Protein AF-F8AGI4-F1 (afdb_monomer_lite)

pLDDT: mean 94.16, std 6.9, range [46.19, 98.69]

Structure (mmCIF, N/CA/C/O backbone):
data_AF-F8AGI4-F1
#
_entry.id   AF-F8AGI4-F1
#
loop_
_atom_site.group_PDB
_atom_site.id
_atom_site.type_symbol
_atom_site.label_atom_id
_atom_site.label_alt_id
_atom_site.label_comp_id
_atom_site.label_asym_id
_atom_site.label_entity_id
_atom_site.label_seq_id
_atom_site.pdbx_PDB_ins_code
_atom_site.Cartn_x
_atom_site.Cartn_y
_atom_site.Cartn_z
_atom_site.occupancy
_atom_site.B_iso_or_equiv
_atom_site.auth_seq_id
_atom_site.auth_comp_id
_atom_site.auth_asym_id
_atom_site.auth_atom_id
_atom_site.pdbx_PDB_model_num
ATOM 1 N N . MET A 1 1 ? -10.254 -16.509 5.256 1.00 69.88 1 MET A N 1
ATOM 2 C CA . MET A 1 1 ? -9.489 -16.576 6.527 1.00 69.88 1 MET A CA 1
ATOM 3 C C . MET A 1 1 ? -10.445 -16.613 7.728 1.00 69.88 1 MET A C 1
ATOM 5 O O . MET A 1 1 ? -10.601 -15.596 8.398 1.00 69.88 1 MET A O 1
ATOM 9 N N . PRO A 1 2 ? -11.099 -17.751 8.018 1.00 89.12 2 PRO A N 1
ATOM 10 C CA . PRO A 1 2 ? -12.146 -17.810 9.047 1.00 89.12 2 PRO A CA 1
ATOM 11 C C . PRO A 1 2 ? -11.652 -17.471 10.465 1.00 89.12 2 PRO A C 1
ATOM 13 O O . PRO A 1 2 ? -12.298 -16.705 11.170 1.00 89.12 2 PRO A O 1
ATOM 16 N N . THR A 1 3 ? -10.469 -17.955 10.863 1.00 93.19 3 THR A N 1
ATOM 17 C CA . THR A 1 3 ? -9.918 -17.739 12.217 1.00 93.19 3 THR A CA 1
ATOM 18 C C . THR A 1 3 ? -9.599 -16.275 12.513 1.00 93.19 3 THR A C 1
ATOM 20 O O . THR A 1 3 ? -9.855 -15.798 13.614 1.00 93.19 3 THR A O 1
ATOM 23 N N . ILE A 1 4 ? -9.070 -15.535 11.533 1.00 93.25 4 ILE A N 1
ATOM 24 C CA . ILE A 1 4 ? -8.793 -14.104 11.714 1.00 93.25 4 ILE A CA 1
ATOM 25 C C . ILE A 1 4 ? -10.096 -13.345 11.913 1.00 93.25 4 ILE A C 1
ATOM 27 O O . ILE A 1 4 ? -10.171 -12.540 12.827 1.00 93.25 4 ILE A O 1
ATOM 31 N N . LEU A 1 5 ? -11.124 -13.619 11.109 1.00 93.94 5 LEU A N 1
ATOM 32 C CA . LEU A 1 5 ? -12.419 -12.952 11.250 1.00 93.94 5 LEU A CA 1
ATOM 33 C C . LEU A 1 5 ? -13.109 -13.317 12.569 1.00 93.94 5 LEU A C 1
ATOM 35 O O . LEU A 1 5 ? -13.685 -12.444 13.207 1.00 93.94 5 LEU A O 1
ATOM 39 N N . LYS A 1 6 ? -12.972 -14.567 13.028 1.00 95.00 6 LYS A N 1
ATOM 40 C CA . LYS A 1 6 ? -13.469 -15.010 14.338 1.00 95.00 6 LYS A CA 1
ATOM 41 C C . LYS A 1 6 ? -12.948 -14.134 15.482 1.00 95.00 6 LYS A C 1
ATOM 43 O O . LYS A 1 6 ? -13.725 -13.778 16.358 1.00 95.00 6 LYS A O 1
ATOM 48 N N . TYR A 1 7 ? -11.651 -13.818 15.507 1.00 95.62 7 TYR A N 1
ATOM 49 C CA . TYR A 1 7 ? -11.075 -13.018 16.596 1.00 95.62 7 TYR A CA 1
ATOM 50 C C . TYR A 1 7 ? -11.062 -11.517 16.306 1.00 95.62 7 TYR A C 1
ATOM 52 O O . TYR A 1 7 ? -11.270 -10.727 17.216 1.00 95.62 7 TYR A O 1
ATOM 60 N N . LEU A 1 8 ? -10.779 -11.113 15.072 1.00 95.81 8 LEU A N 1
ATOM 61 C CA . LEU A 1 8 ? -10.455 -9.736 14.694 1.00 95.81 8 LEU A CA 1
ATOM 62 C C . LEU A 1 8 ? -11.488 -9.095 13.749 1.00 95.81 8 LEU A C 1
ATOM 64 O O . LEU A 1 8 ? -11.215 -8.037 13.190 1.00 95.81 8 LEU A O 1
ATOM 68 N N . GLY A 1 9 ? -12.644 -9.730 13.535 1.00 94.62 9 GLY A N 1
ATOM 69 C CA . GLY A 1 9 ? -13.651 -9.287 12.563 1.00 94.62 9 GLY A CA 1
ATOM 70 C C . GLY A 1 9 ? -14.504 -8.091 12.995 1.00 94.62 9 GLY A C 1
ATOM 71 O O . GLY A 1 9 ? -15.047 -7.410 12.132 1.00 94.62 9 GLY A O 1
ATOM 72 N N . ASP A 1 10 ? -14.599 -7.803 14.296 1.00 96.56 10 ASP A N 1
ATOM 73 C CA . ASP A 1 10 ? -15.309 -6.631 14.821 1.00 96.56 10 ASP A CA 1
ATOM 74 C C . ASP A 1 10 ? -14.371 -5.762 15.660 1.00 96.56 10 ASP A C 1
ATOM 76 O O . ASP A 1 10 ? -13.928 -6.154 16.742 1.00 96.56 10 ASP A O 1
ATOM 80 N N . PHE A 1 11 ? -14.095 -4.549 15.183 1.00 96.81 11 PHE A N 1
ATOM 81 C CA . PHE A 1 11 ? -13.186 -3.638 15.871 1.00 96.81 11 PHE A CA 1
ATOM 82 C C . PHE A 1 11 ? -13.699 -3.230 17.263 1.00 96.81 11 PHE A C 1
ATOM 84 O O . PHE A 1 11 ? -12.880 -2.981 18.143 1.00 96.81 11 PHE A O 1
ATOM 91 N N . ARG A 1 12 ? -15.019 -3.195 17.511 1.00 97.19 12 ARG A N 1
ATOM 92 C CA . ARG A 1 12 ? -15.562 -2.827 18.833 1.00 97.19 12 ARG A CA 1
ATOM 93 C C . ARG A 1 12 ? -15.239 -3.888 19.876 1.00 97.19 12 ARG A C 1
ATOM 95 O O . ARG A 1 12 ? -14.812 -3.564 20.982 1.00 97.19 12 ARG A O 1
ATOM 102 N N . THR A 1 13 ? -15.387 -5.156 19.504 1.00 97.94 13 THR A N 1
ATOM 103 C CA . THR A 1 13 ? -14.962 -6.290 20.329 1.00 97.94 13 THR A CA 1
ATOM 104 C C . THR A 1 13 ? -13.447 -6.274 20.529 1.00 97.94 13 THR A C 1
ATOM 106 O O . THR A 1 13 ? -12.963 -6.330 21.658 1.00 97.94 13 THR A O 1
ATOM 109 N N . VAL A 1 14 ? -12.685 -6.101 19.445 1.00 98.19 14 VAL A N 1
ATOM 110 C CA . VAL A 1 14 ? -11.214 -6.116 19.472 1.00 98.19 14 VAL A CA 1
ATOM 111 C C . VAL A 1 14 ? -10.629 -4.982 20.315 1.00 98.19 14 VAL A C 1
ATOM 113 O O . VAL A 1 14 ? -9.613 -5.179 20.979 1.00 98.19 14 VAL A O 1
ATOM 116 N N . ALA A 1 15 ? -11.262 -3.806 20.342 1.00 98.25 15 ALA A N 1
ATOM 117 C CA . ALA A 1 15 ? -10.810 -2.670 21.145 1.00 98.25 15 ALA A CA 1
ATOM 118 C C . ALA A 1 15 ? -10.776 -2.988 22.653 1.00 98.25 15 ALA A C 1
ATOM 120 O O . ALA A 1 15 ? -9.947 -2.437 23.386 1.00 98.25 15 ALA A O 1
ATOM 121 N N . ARG A 1 16 ? -11.628 -3.921 23.098 1.00 98.31 16 ARG A N 1
ATOM 122 C CA . ARG A 1 16 ? -11.753 -4.358 24.495 1.00 98.31 16 ARG A CA 1
ATOM 123 C C . ARG A 1 16 ? -10.795 -5.483 24.878 1.00 98.31 16 ARG A C 1
ATOM 125 O O . ARG A 1 16 ? -10.688 -5.784 26.061 1.00 98.31 16 ARG A O 1
ATOM 132 N N . TYR A 1 17 ? -10.090 -6.083 23.918 1.00 98.38 17 TYR A N 1
ATOM 133 C CA . TYR A 1 17 ? -9.192 -7.199 24.202 1.00 98.38 17 TYR A CA 1
ATOM 134 C C . TYR A 1 17 ? -8.047 -6.821 25.139 1.00 98.38 17 TYR A C 1
ATOM 136 O O . TYR A 1 17 ? -7.447 -5.745 25.028 1.00 98.38 17 TYR A O 1
ATOM 144 N N . GLY A 1 18 ? -7.740 -7.750 26.041 1.00 97.56 18 GLY A N 1
ATOM 145 C CA . GLY A 1 18 ? -6.636 -7.691 26.989 1.00 97.56 18 GLY A CA 1
ATOM 146 C C . GLY A 1 18 ? -5.597 -8.789 26.754 1.00 97.56 18 GLY A C 1
ATOM 147 O O . GLY A 1 18 ? -5.581 -9.465 25.725 1.00 97.56 18 GLY A O 1
ATOM 148 N N . GLU A 1 19 ? -4.712 -8.972 27.734 1.00 98.00 19 GLU A N 1
ATOM 149 C CA . GLU A 1 19 ? -3.617 -9.947 27.659 1.00 98.00 19 GLU A CA 1
ATOM 150 C C . GLU A 1 19 ? -4.116 -11.393 27.511 1.00 98.00 19 GLU A C 1
ATOM 152 O O . GLU A 1 19 ? -3.532 -12.180 26.765 1.00 98.00 19 GLU A O 1
ATOM 157 N N . ASP A 1 20 ? -5.222 -11.742 28.170 1.00 97.94 20 ASP A N 1
ATOM 158 C CA . ASP A 1 20 ? -5.824 -13.073 28.065 1.00 97.94 20 ASP A CA 1
ATOM 159 C C . ASP A 1 20 ? -6.308 -13.390 26.650 1.00 97.94 20 ASP A C 1
ATOM 161 O O . ASP A 1 20 ? -6.102 -14.501 26.158 1.00 97.94 20 ASP A O 1
ATOM 165 N N . ASP A 1 21 ? -6.883 -12.411 25.950 1.00 97.81 21 ASP A N 1
ATOM 166 C CA . ASP A 1 21 ? -7.307 -12.580 24.562 1.00 97.81 21 ASP A CA 1
ATOM 167 C C . ASP A 1 21 ? -6.101 -12.758 23.633 1.00 97.81 21 ASP A C 1
ATOM 169 O O . ASP A 1 21 ? -6.139 -13.590 22.722 1.00 97.81 21 ASP A O 1
ATOM 173 N N . VAL A 1 22 ? -5.004 -12.030 23.884 1.00 97.62 22 VAL A N 1
ATOM 174 C CA . VAL A 1 22 ? -3.735 -12.204 23.159 1.00 97.62 22 VAL A CA 1
ATOM 175 C C . VAL A 1 22 ? -3.189 -13.614 23.367 1.00 97.62 22 VAL A C 1
ATOM 177 O O . VAL A 1 22 ? -2.870 -14.285 22.383 1.00 97.62 22 VAL A O 1
ATOM 180 N N . ARG A 1 23 ? -3.126 -14.099 24.614 1.00 96.94 23 ARG A N 1
ATOM 181 C CA . ARG A 1 23 ? -2.701 -15.474 24.922 1.00 96.94 23 ARG A CA 1
ATOM 182 C C . ARG A 1 23 ? -3.588 -16.503 24.229 1.00 96.94 23 ARG A C 1
ATOM 184 O O . ARG A 1 23 ? -3.066 -17.377 23.541 1.00 96.94 23 ARG A O 1
ATOM 191 N N . ARG A 1 24 ? -4.914 -16.350 24.317 1.00 95.94 24 ARG A N 1
ATOM 192 C CA . ARG A 1 24 ? -5.891 -17.230 23.657 1.00 95.94 24 ARG A CA 1
ATOM 193 C C . ARG A 1 24 ? -5.678 -17.289 22.143 1.00 95.94 24 ARG A C 1
ATOM 195 O O . ARG A 1 24 ? -5.661 -18.378 21.576 1.00 95.94 24 ARG A O 1
ATOM 202 N N . MET A 1 25 ? -5.473 -16.143 21.491 1.00 96.38 25 MET A N 1
ATOM 203 C CA . MET A 1 25 ? -5.187 -16.078 20.053 1.00 96.38 25 MET A CA 1
ATOM 204 C C . MET A 1 25 ? -3.848 -16.728 19.691 1.00 96.38 25 MET A C 1
ATOM 206 O O . MET A 1 25 ? -3.764 -17.403 18.670 1.00 96.38 25 MET A O 1
ATOM 210 N N . LEU A 1 26 ? -2.804 -16.552 20.506 1.00 95.81 26 LEU A N 1
ATOM 211 C CA . LEU A 1 26 ? -1.490 -17.162 20.265 1.00 95.81 26 LEU A CA 1
ATOM 212 C C . LEU A 1 26 ? -1.501 -18.691 20.423 1.00 95.81 26 LEU A C 1
ATOM 214 O O . LEU A 1 26 ? -0.709 -19.368 19.766 1.00 95.81 26 LEU A O 1
ATOM 218 N N . SER A 1 27 ? -2.393 -19.230 21.256 1.00 95.25 27 SER A N 1
ATOM 219 C CA . SER A 1 27 ? -2.588 -20.675 21.429 1.00 95.25 27 SER A CA 1
ATOM 220 C C . SER A 1 27 ? -3.391 -21.328 20.296 1.00 95.25 27 SER A C 1
ATOM 222 O O . SER A 1 27 ? -3.308 -22.544 20.113 1.00 95.25 27 SER A O 1
ATOM 224 N N . ASP A 1 28 ? -4.151 -20.557 19.515 1.00 95.75 28 ASP A N 1
ATOM 225 C CA . ASP A 1 28 ? -4.920 -21.083 18.388 1.00 95.75 28 ASP A CA 1
ATOM 226 C C . ASP A 1 28 ? -3.988 -21.430 17.215 1.00 95.75 28 ASP A C 1
ATOM 228 O O . ASP A 1 28 ? -3.310 -20.577 16.633 1.00 95.75 28 ASP A O 1
ATOM 232 N N . ARG A 1 29 ? -3.949 -22.715 16.841 1.00 93.88 29 ARG A N 1
ATOM 233 C CA . ARG A 1 29 ? -3.009 -23.218 15.830 1.00 93.88 29 ARG A CA 1
ATOM 234 C C . ARG A 1 29 ? -3.225 -22.613 14.447 1.00 93.88 29 ARG A C 1
ATOM 236 O O . ARG A 1 29 ? -2.252 -22.557 13.696 1.00 93.88 29 ARG A O 1
ATOM 243 N N . ASN A 1 30 ? -4.449 -22.176 14.151 1.00 93.50 30 ASN A N 1
ATOM 244 C CA . ASN A 1 30 ? -4.855 -21.599 12.871 1.00 93.50 30 ASN A CA 1
ATOM 245 C C . ASN A 1 30 ? -4.723 -20.069 12.847 1.00 93.50 30 ASN A C 1
ATOM 247 O O . ASN A 1 30 ? -5.003 -19.440 11.825 1.00 93.50 30 ASN A O 1
ATOM 251 N N . MET A 1 31 ? -4.346 -19.454 13.971 1.00 93.38 31 MET A N 1
ATOM 252 C CA . MET A 1 31 ? -4.180 -18.013 14.086 1.00 93.38 31 MET A CA 1
ATOM 253 C C . MET A 1 31 ? -2.766 -17.578 13.692 1.00 93.38 31 MET A C 1
ATOM 255 O O . MET A 1 31 ? -1.796 -18.335 13.769 1.00 93.38 31 MET A O 1
ATOM 259 N N . ILE A 1 32 ? -2.635 -16.315 13.282 1.00 86.12 32 ILE A N 1
ATOM 260 C CA . ILE A 1 32 ? -1.332 -15.701 13.024 1.00 86.12 32 ILE A CA 1
ATOM 261 C C . ILE A 1 32 ? -0.535 -15.672 14.335 1.00 86.12 32 ILE A C 1
ATOM 263 O O . ILE A 1 32 ? -0.821 -14.877 15.229 1.00 86.12 32 ILE A O 1
ATOM 267 N N . ARG A 1 33 ? 0.529 -16.477 14.420 1.00 88.19 33 ARG A N 1
ATOM 268 C CA . ARG A 1 33 ? 1.422 -16.562 15.592 1.00 88.19 33 ARG A CA 1
ATOM 269 C C . ARG A 1 33 ? 2.449 -15.434 15.627 1.00 88.19 33 ARG A C 1
ATOM 271 O O . ARG A 1 33 ? 3.652 -15.655 15.707 1.00 88.19 33 ARG A O 1
ATOM 278 N N . HIS A 1 34 ? 1.971 -14.200 15.520 1.00 93.94 34 HIS A N 1
ATOM 279 C CA . HIS A 1 34 ? 2.815 -13.015 15.554 1.00 93.94 34 HIS A CA 1
ATOM 280 C C . HIS A 1 34 ? 2.237 -11.997 16.527 1.00 93.94 34 HIS A C 1
ATOM 282 O O . HIS A 1 34 ? 1.476 -11.109 16.141 1.00 93.94 34 HIS A O 1
ATOM 288 N N . ARG A 1 35 ? 2.656 -12.093 17.790 1.00 96.12 35 ARG A N 1
ATOM 289 C CA . ARG A 1 35 ? 2.153 -11.281 18.904 1.00 96.12 35 ARG A CA 1
ATOM 290 C C . ARG A 1 35 ? 2.051 -9.786 18.584 1.00 96.12 35 ARG A C 1
ATOM 292 O O . ARG A 1 35 ? 0.967 -9.224 18.676 1.00 96.12 35 ARG A O 1
ATOM 299 N N . ARG A 1 36 ? 3.122 -9.183 18.049 1.00 95.88 36 ARG A N 1
ATOM 300 C CA . ARG A 1 36 ? 3.122 -7.752 17.677 1.00 95.88 36 ARG A CA 1
ATOM 301 C C . ARG A 1 36 ? 2.035 -7.370 16.659 1.00 95.88 36 ARG A C 1
ATOM 303 O O . ARG A 1 36 ? 1.601 -6.227 16.649 1.00 95.88 36 ARG A O 1
ATOM 310 N N . LYS A 1 37 ? 1.607 -8.290 15.778 1.00 94.88 37 LYS A N 1
ATOM 311 C CA . LYS A 1 37 ? 0.527 -8.026 14.809 1.00 94.88 37 LYS A CA 1
ATOM 312 C C . LYS A 1 37 ? -0.834 -8.042 15.496 1.00 94.88 37 LYS A C 1
ATOM 314 O O . LYS A 1 37 ? -1.646 -7.173 15.217 1.00 94.88 37 LYS A O 1
ATOM 319 N N . ILE A 1 38 ? -1.050 -8.987 16.412 1.00 96.44 38 ILE A N 1
ATOM 320 C CA . ILE A 1 38 ? -2.270 -9.054 17.225 1.00 96.44 38 ILE A CA 1
ATOM 321 C C . ILE A 1 38 ? -2.396 -7.783 18.073 1.00 96.44 38 ILE A C 1
ATOM 323 O O . ILE A 1 38 ? -3.415 -7.102 18.018 1.00 96.44 38 ILE A O 1
ATOM 327 N N . GLU A 1 39 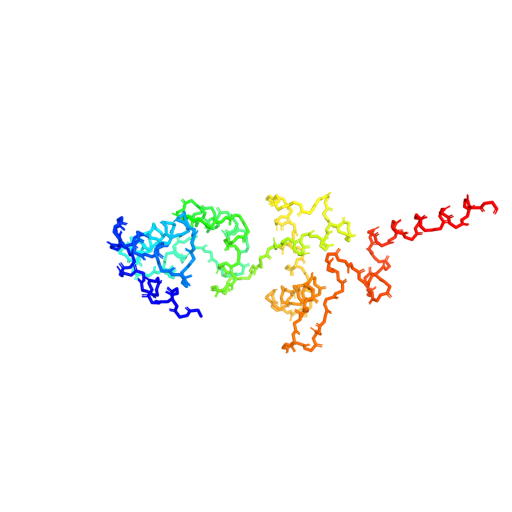? -1.333 -7.411 18.787 1.00 97.50 39 GLU A N 1
ATOM 328 C CA . GLU A 1 39 ? -1.299 -6.193 19.604 1.00 97.50 39 GLU A CA 1
ATOM 329 C C . GLU A 1 39 ? -1.513 -4.929 18.757 1.00 97.50 39 GLU A C 1
ATOM 331 O O . GLU A 1 39 ? -2.245 -4.029 19.168 1.00 97.50 39 GLU A O 1
ATOM 336 N N . ALA A 1 40 ? -0.942 -4.869 17.547 1.00 97.38 40 ALA A N 1
ATOM 337 C CA . ALA A 1 40 ? -1.198 -3.776 16.613 1.00 97.38 40 ALA A CA 1
ATOM 338 C C . ALA A 1 40 ? -2.675 -3.702 16.194 1.00 97.38 40 ALA A C 1
ATOM 340 O O . ALA A 1 40 ? -3.226 -2.606 16.159 1.00 97.38 40 ALA A O 1
ATOM 341 N N . CYS A 1 41 ? -3.336 -4.833 15.924 1.00 97.19 41 CYS A N 1
ATOM 342 C CA . CYS A 1 41 ? -4.771 -4.862 15.629 1.00 97.19 41 CYS A CA 1
ATOM 343 C C . CYS A 1 41 ? -5.609 -4.340 16.806 1.00 97.19 41 CYS A C 1
ATOM 345 O O . CYS A 1 41 ? -6.508 -3.533 16.585 1.00 97.19 41 CYS A O 1
ATOM 347 N N . ILE A 1 42 ? -5.280 -4.728 18.043 1.00 98.31 42 ILE A N 1
ATOM 348 C CA . ILE A 1 42 ? -5.958 -4.242 19.259 1.00 98.31 42 ILE A CA 1
ATOM 349 C C . ILE A 1 42 ? -5.765 -2.730 19.428 1.00 98.31 42 ILE A C 1
ATOM 351 O O . ILE A 1 42 ? -6.734 -1.998 19.629 1.00 98.31 42 ILE A O 1
ATOM 355 N N . HIS A 1 43 ? -4.530 -2.233 19.292 1.00 98.56 43 HIS A N 1
ATOM 356 C CA . HIS A 1 43 ? -4.246 -0.792 19.318 1.00 98.56 43 HIS A CA 1
ATOM 357 C C . HIS A 1 43 ? -5.040 -0.044 18.242 1.00 98.56 43 HIS A C 1
ATOM 359 O O . HIS A 1 43 ? -5.684 0.961 18.534 1.00 98.56 43 HIS A O 1
ATOM 365 N N . ASN A 1 44 ? -5.023 -0.548 17.007 1.00 98.25 44 ASN A N 1
ATOM 366 C CA . ASN A 1 44 ? -5.698 0.085 15.879 1.00 98.25 44 ASN A CA 1
ATOM 367 C C . ASN A 1 44 ? -7.216 0.113 16.061 1.00 98.25 44 ASN A C 1
ATOM 369 O O . ASN A 1 44 ? -7.834 1.116 15.725 1.00 98.25 44 ASN A O 1
ATOM 373 N N . ALA A 1 45 ? -7.808 -0.940 16.626 1.00 98.44 45 ALA A N 1
ATOM 374 C CA . ALA A 1 45 ? -9.232 -0.985 16.933 1.00 98.44 45 ALA A CA 1
ATOM 375 C C . ALA A 1 45 ? -9.639 0.103 17.942 1.00 98.44 45 ALA A C 1
ATOM 377 O O . ALA A 1 45 ? -10.631 0.798 17.729 1.00 98.44 45 ALA A O 1
ATOM 378 N N . ARG A 1 46 ? -8.823 0.324 18.983 1.00 98.69 46 ARG A N 1
ATOM 379 C CA . ARG A 1 46 ? -9.025 1.417 19.953 1.00 98.69 46 ARG A CA 1
ATOM 380 C C . ARG A 1 46 ? -8.895 2.794 19.302 1.00 98.69 46 ARG A C 1
ATOM 382 O O . ARG A 1 46 ? -9.687 3.686 19.582 1.00 98.69 46 ARG A O 1
ATOM 389 N N . GLU A 1 47 ? -7.912 2.984 18.422 1.00 98.56 47 GLU A N 1
ATOM 390 C CA . GLU A 1 47 ? -7.784 4.230 17.653 1.00 98.56 47 GLU A CA 1
ATOM 391 C C . GLU A 1 47 ? -8.987 4.471 16.738 1.00 98.56 47 GLU A C 1
ATOM 393 O O . GLU A 1 47 ? -9.467 5.598 16.641 1.00 98.56 47 GLU A O 1
ATOM 398 N N . PHE A 1 48 ? -9.503 3.419 16.102 1.00 97.56 48 PHE A N 1
ATOM 399 C CA . PHE A 1 48 ? -10.680 3.503 15.243 1.00 97.56 48 PHE A CA 1
ATOM 400 C C . PHE A 1 48 ? -11.934 3.896 16.037 1.00 97.56 48 PHE A C 1
ATOM 402 O O . PHE A 1 48 ? -12.683 4.772 15.611 1.00 97.56 48 PHE A O 1
ATOM 409 N N . GLU A 1 49 ? -12.122 3.328 17.231 1.00 97.94 49 GLU A N 1
ATOM 410 C CA . GLU A 1 49 ? -13.204 3.710 18.144 1.00 97.94 49 GLU A CA 1
ATOM 411 C C . GLU A 1 49 ? -13.110 5.187 18.560 1.00 97.94 49 GLU A C 1
ATOM 413 O O . GLU A 1 49 ? -14.100 5.910 18.456 1.00 97.94 49 GLU A O 1
ATOM 418 N N . ARG A 1 50 ? -11.915 5.675 18.928 1.00 98.44 50 ARG A N 1
ATOM 419 C CA . ARG A 1 50 ? -11.687 7.101 19.245 1.00 98.44 50 ARG A CA 1
ATOM 420 C C . ARG A 1 50 ? -11.995 8.017 18.064 1.00 98.44 50 ARG A C 1
ATOM 422 O O . ARG A 1 50 ? -12.538 9.104 18.257 1.00 98.44 50 ARG A O 1
ATOM 429 N N . ILE A 1 51 ? -11.641 7.602 16.847 1.00 98.38 51 ILE A N 1
ATOM 430 C CA . ILE A 1 51 ? -11.975 8.355 15.635 1.00 98.38 51 ILE A CA 1
ATOM 431 C C . ILE A 1 51 ? -13.489 8.455 15.485 1.00 98.38 51 ILE A C 1
ATOM 433 O O . ILE A 1 51 ? -14.001 9.555 15.308 1.00 98.38 51 ILE A O 1
ATOM 437 N N . ILE A 1 52 ? -14.203 7.336 15.585 1.00 98.19 52 ILE A N 1
ATOM 438 C CA . ILE A 1 52 ? -15.658 7.321 15.425 1.00 98.19 52 ILE A CA 1
ATOM 439 C C . ILE A 1 52 ? -16.331 8.174 16.505 1.00 98.19 52 ILE A C 1
ATOM 441 O O . ILE A 1 52 ? -17.215 8.956 16.181 1.00 98.19 52 ILE A O 1
ATOM 445 N N . GLN A 1 53 ? -15.877 8.104 17.759 1.00 98.12 53 GLN A N 1
ATOM 446 C CA . GLN A 1 53 ? -16.400 8.949 18.840 1.00 98.12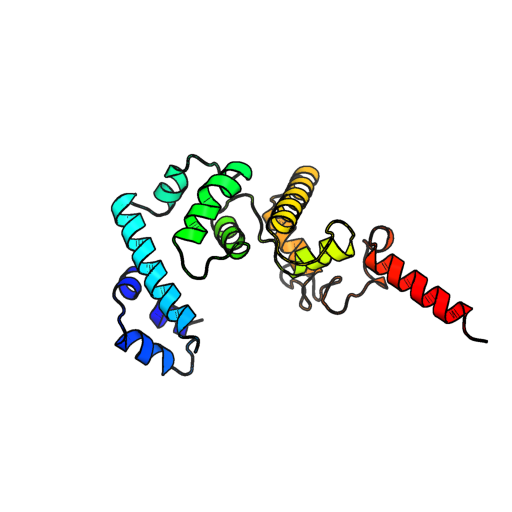 53 GLN A CA 1
ATOM 447 C C . GLN A 1 53 ? -16.210 10.446 18.564 1.00 98.12 53 GLN A C 1
ATOM 449 O O . GLN A 1 53 ? -17.087 11.242 18.882 1.00 98.12 53 GLN A O 1
ATOM 454 N N . LYS A 1 54 ? -15.075 10.838 17.974 1.00 98.44 54 LYS A N 1
ATOM 455 C CA . LYS A 1 54 ? -14.748 12.247 17.722 1.00 98.44 54 LYS A CA 1
ATOM 456 C C . LYS A 1 54 ? -15.347 12.800 16.424 1.00 98.44 54 LYS A C 1
ATOM 458 O O . LYS A 1 54 ? -15.737 13.961 16.391 1.00 98.44 54 LYS A O 1
ATOM 463 N N . TYR A 1 55 ? -15.357 12.011 15.355 1.00 98.50 55 TYR A N 1
ATOM 464 C CA . TYR A 1 55 ? -15.700 12.458 13.998 1.00 98.50 55 TYR A CA 1
ATOM 465 C C . TYR A 1 55 ? -17.034 11.884 13.493 1.00 98.50 55 TYR A C 1
ATOM 467 O O . TYR A 1 55 ? -17.494 12.249 12.414 1.00 98.50 55 TYR A O 1
ATOM 475 N N . GLY A 1 56 ? -17.658 10.966 14.233 1.00 98.31 56 GLY A N 1
ATOM 476 C CA . GLY A 1 56 ? -18.884 10.258 13.849 1.00 98.31 56 GLY A CA 1
ATOM 477 C C . GLY A 1 56 ? -18.646 9.075 12.905 1.00 98.31 56 GLY A C 1
ATOM 478 O O . GLY A 1 56 ? -19.336 8.063 12.991 1.00 98.31 56 GLY A O 1
ATOM 479 N N . SER A 1 57 ? -17.639 9.150 12.035 1.00 97.88 57 SER A N 1
ATOM 480 C CA . SER A 1 57 ? -17.249 8.059 11.141 1.00 97.88 57 SER A CA 1
ATOM 481 C C . SER A 1 57 ? -15.771 8.160 10.752 1.00 97.88 57 SER A C 1
ATOM 483 O O . SER A 1 57 ? -15.126 9.194 10.943 1.00 97.88 57 SER A O 1
ATOM 485 N N . PHE A 1 58 ? -15.219 7.082 10.191 1.00 96.94 58 PHE A N 1
ATOM 486 C CA . PHE A 1 58 ? -13.869 7.126 9.626 1.00 96.94 58 PHE A CA 1
ATOM 487 C C . PHE A 1 58 ? -13.805 7.947 8.328 1.00 96.94 58 PHE A C 1
ATOM 489 O O . PHE A 1 58 ? -12.798 8.604 8.087 1.00 96.94 58 PHE A O 1
ATOM 496 N N . ALA A 1 59 ? -14.883 7.963 7.534 1.00 96.69 59 ALA A N 1
ATOM 497 C CA . ALA A 1 59 ? -14.988 8.810 6.345 1.00 96.69 59 ALA A CA 1
ATOM 498 C C . ALA A 1 59 ? -14.893 10.297 6.725 1.00 96.69 59 ALA A C 1
ATOM 500 O O . ALA A 1 59 ? -13.982 10.974 6.269 1.00 96.69 59 ALA A O 1
ATOM 501 N N . ASN A 1 60 ? -15.689 10.747 7.702 1.00 98.31 60 ASN A N 1
ATOM 502 C CA . ASN A 1 60 ? -15.649 12.124 8.208 1.00 98.31 60 ASN A CA 1
ATOM 503 C C . ASN A 1 60 ? -14.266 12.509 8.759 1.00 98.31 60 ASN A C 1
ATOM 505 O O . ASN A 1 60 ? -13.851 13.665 8.698 1.00 98.31 60 ASN A O 1
ATOM 509 N N . TYR A 1 61 ? -13.536 11.546 9.329 1.00 98.44 61 TYR A N 1
ATOM 510 C CA . TYR A 1 61 ? -12.158 11.772 9.751 1.00 98.44 61 TYR A CA 1
ATOM 511 C C . TYR A 1 61 ? -11.224 12.033 8.567 1.00 98.44 61 TYR A C 1
ATOM 513 O O . TYR A 1 61 ? -10.396 12.941 8.655 1.00 98.44 61 TYR A O 1
ATOM 521 N N . LEU A 1 62 ? -11.357 11.290 7.468 1.00 97.94 62 LEU A N 1
ATOM 522 C CA . LEU A 1 62 ? -10.607 11.562 6.241 1.00 97.94 62 LEU A CA 1
ATOM 523 C C . LEU A 1 62 ? -11.035 12.893 5.601 1.00 97.94 62 LEU A C 1
ATOM 525 O O . LEU A 1 62 ? -10.171 13.693 5.243 1.00 97.94 62 LEU A O 1
ATOM 529 N N . ASP A 1 63 ? -12.335 13.187 5.575 1.00 97.69 63 ASP A N 1
ATOM 530 C CA . ASP A 1 63 ? -12.873 14.449 5.051 1.00 97.69 63 ASP A CA 1
ATOM 531 C C . ASP A 1 63 ? -12.357 15.661 5.835 1.00 97.69 63 ASP A C 1
ATOM 533 O O . ASP A 1 63 ? -12.090 16.716 5.259 1.00 97.69 63 ASP A O 1
ATOM 537 N N . SER A 1 64 ? -12.112 15.508 7.144 1.00 98.25 64 SER A N 1
ATOM 538 C CA . SER A 1 64 ? -11.587 16.584 7.997 1.00 98.25 64 SER A CA 1
ATOM 539 C C . SER A 1 64 ? -10.209 17.116 7.577 1.00 98.25 64 SER A C 1
ATOM 541 O O . SER A 1 64 ? -9.797 18.181 8.037 1.00 98.25 64 SER A O 1
ATOM 543 N N . PHE A 1 65 ? -9.487 16.411 6.699 1.00 98.25 65 PHE A N 1
ATOM 544 C CA . PHE A 1 65 ? -8.225 16.894 6.135 1.00 98.25 65 PHE A CA 1
ATOM 545 C C . PHE A 1 65 ? -8.411 17.863 4.955 1.00 98.25 65 PHE A C 1
ATOM 547 O O . PHE A 1 65 ? -7.440 18.539 4.579 1.00 98.25 65 PHE A O 1
ATOM 554 N N . GLY A 1 66 ? -9.618 17.948 4.379 1.00 98.06 66 GLY A N 1
ATOM 555 C CA . GLY A 1 66 ? -9.911 18.755 3.193 1.00 98.06 66 GLY A CA 1
ATOM 556 C C . GLY A 1 66 ? -9.037 18.342 2.009 1.00 98.06 66 GLY A C 1
ATOM 557 O O . GLY A 1 66 ? -8.288 19.165 1.487 1.00 98.06 66 GLY A O 1
ATOM 558 N N . VAL A 1 67 ? -9.039 17.046 1.690 1.00 98.12 67 VAL A N 1
ATOM 559 C CA . VAL A 1 67 ? -8.252 16.420 0.617 1.00 98.12 67 VAL A CA 1
ATOM 560 C C . VAL A 1 67 ? -9.209 15.581 -0.217 1.00 98.12 67 VAL A C 1
ATOM 562 O O . VAL A 1 67 ? -9.864 14.696 0.330 1.00 98.12 67 VAL A O 1
ATOM 565 N N . SER A 1 68 ? -9.298 15.860 -1.515 1.00 97.06 68 SER A N 1
ATOM 566 C CA . SER A 1 68 ? -10.096 15.064 -2.448 1.00 97.06 68 SER A CA 1
ATOM 567 C C . SER A 1 68 ? -9.403 13.740 -2.792 1.00 97.06 68 SER A C 1
ATOM 569 O O . SER A 1 68 ? -8.206 13.561 -2.554 1.00 97.06 68 SER A O 1
ATOM 571 N N . PHE A 1 69 ? -10.153 12.787 -3.350 1.00 95.31 69 PHE A N 1
ATOM 572 C CA . PHE A 1 69 ? -9.624 11.460 -3.691 1.00 95.31 69 PHE A CA 1
ATOM 573 C C . PHE A 1 69 ? -8.494 11.503 -4.732 1.00 95.31 69 PHE A C 1
ATOM 575 O O . PHE A 1 69 ? -7.592 10.666 -4.686 1.00 95.31 69 PHE A O 1
ATOM 582 N N . ASP A 1 70 ? -8.511 12.489 -5.625 1.00 94.62 70 ASP A N 1
ATOM 583 C CA . ASP A 1 70 ? -7.539 12.725 -6.695 1.00 94.62 70 ASP A CA 1
ATOM 584 C C . ASP A 1 70 ? -6.341 13.603 -6.272 1.00 94.62 70 ASP A C 1
ATOM 586 O O . ASP A 1 70 ? -5.315 13.616 -6.965 1.00 94.62 70 ASP A O 1
ATOM 590 N N . ASP A 1 71 ? -6.407 14.268 -5.109 1.00 97.00 71 ASP A N 1
ATOM 591 C CA . ASP A 1 71 ? -5.353 15.147 -4.581 1.00 97.00 71 ASP A CA 1
ATOM 592 C C . ASP A 1 71 ? -4.204 14.356 -3.930 1.00 97.00 71 ASP A C 1
ATOM 594 O O . ASP A 1 71 ? -4.101 14.180 -2.708 1.00 97.00 71 ASP A O 1
ATOM 598 N N . TYR A 1 72 ? -3.269 13.912 -4.771 1.00 96.62 72 TYR A N 1
ATOM 599 C CA . TYR A 1 72 ? -2.072 13.207 -4.318 1.00 96.62 72 TYR A CA 1
ATOM 600 C C . TYR A 1 72 ? -1.218 14.022 -3.331 1.00 96.62 72 TYR A C 1
ATOM 602 O O . TYR A 1 72 ? -0.651 13.458 -2.387 1.00 96.62 72 TYR A O 1
ATOM 610 N N . GLU A 1 73 ? -1.109 15.339 -3.514 1.00 97.88 73 GLU A N 1
ATOM 611 C CA . GLU A 1 73 ? -0.268 16.173 -2.656 1.00 97.88 73 GLU A CA 1
ATOM 612 C C . GLU A 1 73 ? -0.872 16.332 -1.261 1.00 97.88 73 GLU A C 1
ATOM 614 O O . GLU A 1 73 ? -0.152 16.202 -0.264 1.00 97.88 73 GLU A O 1
ATOM 619 N N . GLY A 1 74 ? -2.186 16.533 -1.172 1.00 98.19 74 GLY A N 1
ATOM 620 C CA . GLY A 1 74 ? -2.934 16.511 0.078 1.00 98.19 74 GLY A CA 1
ATOM 621 C C . GLY A 1 74 ? -2.837 15.159 0.773 1.00 98.19 74 GLY A C 1
ATOM 622 O O . GLY A 1 74 ? -2.530 15.104 1.970 1.00 98.19 74 GLY A O 1
ATOM 623 N N . VAL A 1 75 ? -2.978 14.054 0.032 1.00 98.12 75 VAL A N 1
ATOM 624 C CA . VAL A 1 75 ? -2.790 12.701 0.578 1.00 98.12 75 VAL A CA 1
ATOM 625 C C . VAL A 1 75 ? -1.390 12.551 1.170 1.00 98.12 75 VAL A C 1
ATOM 627 O O . VAL A 1 75 ? -1.244 12.130 2.321 1.00 98.12 75 VAL A O 1
ATOM 630 N N . LYS A 1 76 ? -0.350 12.920 0.416 1.00 97.56 76 LYS A N 1
ATOM 631 C CA . LYS A 1 76 ? 1.052 12.782 0.826 1.00 97.56 76 LYS A CA 1
ATOM 632 C C . LYS A 1 76 ? 1.392 13.635 2.048 1.00 97.56 76 LYS A C 1
ATOM 634 O O . LYS A 1 76 ? 2.104 13.152 2.930 1.00 97.56 76 LYS A O 1
ATOM 639 N N . LYS A 1 77 ? 0.910 14.880 2.100 1.00 98.25 77 LYS A N 1
ATOM 640 C CA . LYS A 1 77 ? 1.277 15.868 3.130 1.00 98.25 77 LYS A CA 1
ATOM 641 C C . LYS A 1 77 ? 0.406 15.806 4.382 1.00 98.25 77 LYS A C 1
ATOM 643 O O . LYS A 1 77 ? 0.901 16.123 5.459 1.00 98.25 77 LYS A O 1
ATOM 648 N N . LYS A 1 78 ? -0.864 15.408 4.265 1.00 98.50 78 LYS A N 1
ATOM 649 C CA . LYS A 1 78 ? -1.832 15.447 5.373 1.00 98.50 78 LYS A CA 1
ATOM 650 C C . LYS A 1 78 ? -2.248 14.051 5.833 1.00 98.50 78 LYS A C 1
ATOM 652 O O . LYS A 1 78 ? -1.955 13.667 6.965 1.00 98.50 78 LYS A O 1
ATOM 657 N N . ILE A 1 79 ? -2.888 13.274 4.957 1.00 98.38 79 ILE A N 1
ATOM 658 C CA . ILE A 1 79 ? -3.510 11.993 5.337 1.00 98.38 79 ILE A CA 1
ATOM 659 C C . ILE A 1 79 ? -2.446 10.948 5.685 1.00 98.38 79 ILE A C 1
ATOM 661 O O . ILE A 1 79 ? -2.480 10.345 6.758 1.00 98.38 79 ILE A O 1
ATOM 665 N N . ARG A 1 80 ? -1.456 10.756 4.808 1.00 97.81 80 ARG A N 1
ATOM 666 C CA . ARG A 1 80 ? -0.384 9.770 4.981 1.00 97.81 80 ARG A CA 1
ATOM 667 C C . ARG A 1 80 ? 0.337 9.881 6.333 1.00 97.81 80 ARG A C 1
ATOM 669 O O . ARG A 1 80 ? 0.366 8.877 7.049 1.00 97.81 80 ARG A O 1
ATOM 676 N N . PRO A 1 81 ? 0.924 11.033 6.714 1.00 98.12 81 PRO A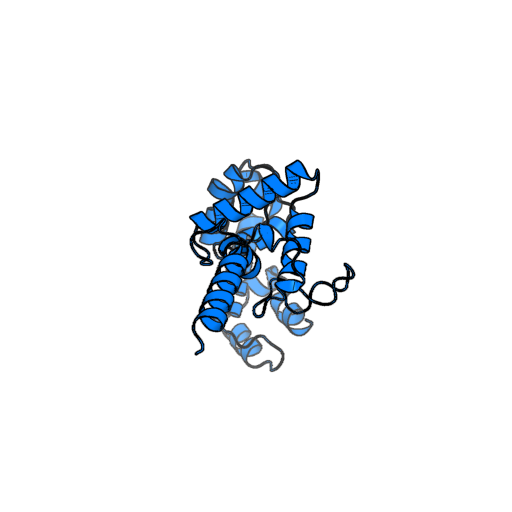 N 1
ATOM 677 C CA . PRO A 1 81 ? 1.620 11.142 7.993 1.00 98.12 81 PRO A CA 1
ATOM 678 C C . PRO A 1 81 ? 0.671 10.969 9.184 1.00 98.12 81 PRO A C 1
ATOM 680 O O . PRO A 1 81 ? 1.064 10.368 10.184 1.00 98.12 81 PRO A O 1
ATOM 683 N N . ALA A 1 82 ? -0.584 11.421 9.077 1.00 98.19 82 ALA A N 1
ATOM 684 C CA . ALA A 1 82 ? -1.573 11.243 10.135 1.00 98.19 82 ALA A CA 1
ATOM 685 C C . ALA A 1 82 ? -1.901 9.761 10.383 1.00 98.19 82 ALA A C 1
ATOM 687 O O . ALA A 1 82 ? -1.887 9.316 11.533 1.00 98.19 82 ALA A O 1
ATOM 688 N N . LEU A 1 83 ? -2.128 8.982 9.319 1.00 98.19 83 LEU A N 1
ATOM 689 C CA . LEU A 1 83 ? -2.412 7.549 9.425 1.00 98.19 83 LEU A CA 1
ATOM 690 C C . LEU A 1 83 ? -1.204 6.756 9.940 1.00 98.19 83 LEU A C 1
ATOM 692 O O . LEU A 1 83 ? -1.368 5.932 10.838 1.00 98.19 83 LEU A O 1
ATOM 696 N N . ILE A 1 84 ? 0.005 7.037 9.435 1.00 97.94 84 ILE A N 1
ATOM 697 C CA . ILE A 1 84 ? 1.247 6.385 9.897 1.00 97.94 84 ILE A CA 1
ATOM 698 C C . ILE A 1 84 ? 1.490 6.658 11.385 1.00 97.94 84 ILE A C 1
ATOM 700 O O . ILE A 1 84 ? 1.883 5.762 12.129 1.00 97.94 84 ILE A O 1
ATOM 704 N N . LYS A 1 85 ? 1.263 7.897 11.837 1.00 98.00 85 LYS A N 1
ATOM 705 C CA . LYS A 1 85 ? 1.450 8.270 1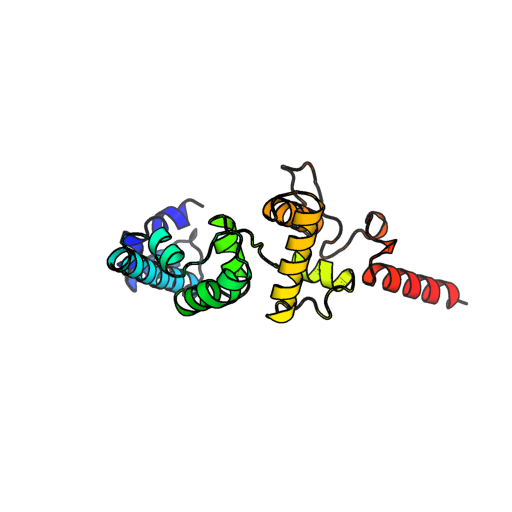3.243 1.00 98.00 85 LYS A CA 1
ATOM 706 C C . LYS A 1 85 ? 0.447 7.565 14.156 1.00 98.00 85 LYS A C 1
ATOM 708 O O . LYS A 1 85 ? 0.804 7.170 15.265 1.00 98.00 85 LYS A O 1
ATOM 713 N N . ARG A 1 86 ? -0.805 7.444 13.714 1.00 97.75 86 ARG A N 1
ATOM 714 C CA . ARG A 1 86 ? -1.906 6.940 14.539 1.00 97.75 86 ARG A CA 1
ATOM 715 C C . ARG A 1 86 ? -1.917 5.416 14.655 1.00 97.75 86 ARG A C 1
ATOM 717 O O . ARG A 1 86 ? -2.067 4.880 15.755 1.00 97.75 86 ARG A O 1
ATOM 724 N N . PHE A 1 87 ? -1.765 4.724 13.530 1.00 98.12 87 PHE A N 1
ATOM 725 C CA . PHE A 1 87 ? -1.984 3.285 13.440 1.00 98.12 87 PHE A CA 1
ATOM 726 C C . PHE A 1 87 ? -0.673 2.495 13.453 1.00 98.12 87 PHE A C 1
ATOM 728 O O . PHE A 1 87 ? 0.298 2.810 12.768 1.00 98.12 87 PHE A O 1
ATOM 735 N N . LYS A 1 88 ? -0.647 1.401 14.214 1.00 97.31 88 LYS A N 1
ATOM 736 C CA . LYS A 1 88 ? 0.474 0.460 14.270 1.00 97.31 88 LYS A CA 1
ATOM 73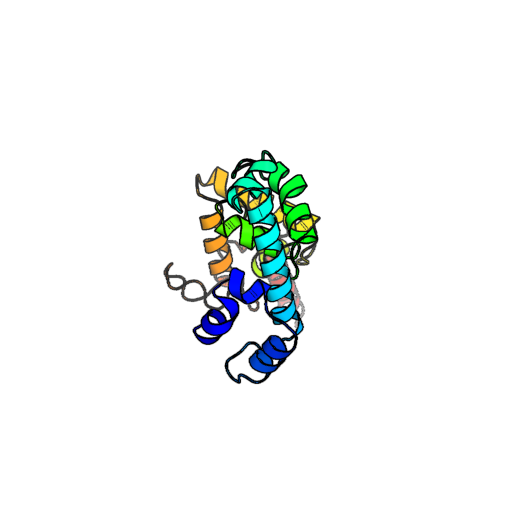7 C C . LYS A 1 88 ? 0.417 -0.499 13.084 1.00 97.31 88 LYS A C 1
ATOM 739 O O . LYS A 1 88 ? -0.646 -0.962 12.683 1.00 97.31 88 LYS A O 1
ATOM 744 N N . GLY A 1 89 ? 1.580 -0.812 12.515 1.00 93.81 89 GLY A N 1
ATOM 745 C CA . GLY A 1 89 ? 1.684 -1.688 11.341 1.00 93.81 89 GLY A CA 1
ATOM 746 C C . GLY A 1 89 ? 1.321 -1.024 10.004 1.00 93.81 89 GLY A C 1
ATOM 747 O O . GLY A 1 89 ? 1.480 -1.657 8.961 1.00 93.81 89 GLY A O 1
ATOM 748 N N . ILE A 1 90 ? 0.909 0.250 10.008 1.00 94.75 90 ILE A N 1
ATOM 749 C CA . ILE A 1 90 ? 0.724 1.064 8.802 1.00 94.75 90 ILE A CA 1
ATOM 750 C C . ILE A 1 90 ? 2.032 1.816 8.518 1.00 94.75 90 ILE A C 1
ATOM 752 O O . ILE A 1 90 ? 2.334 2.838 9.126 1.00 94.75 90 ILE A O 1
ATOM 756 N N . GLY A 1 91 ? 2.843 1.270 7.610 1.00 94.19 91 GLY A N 1
ATOM 757 C CA . GLY A 1 91 ? 4.096 1.888 7.166 1.00 94.19 91 GLY A CA 1
ATOM 758 C C . GLY A 1 91 ? 3.941 2.768 5.920 1.00 94.19 91 GLY A C 1
ATOM 759 O O . GLY A 1 91 ? 2.873 2.836 5.312 1.00 94.19 91 GLY A O 1
ATOM 760 N N . LYS A 1 92 ? 5.058 3.367 5.485 1.00 94.44 92 LYS A N 1
ATOM 761 C CA . LYS A 1 92 ? 5.142 4.288 4.332 1.00 94.44 92 LYS A CA 1
ATOM 762 C C . LYS A 1 92 ? 4.586 3.767 3.005 1.00 94.44 92 LYS A C 1
ATOM 764 O O . LYS A 1 92 ? 4.146 4.581 2.204 1.00 94.44 92 LYS A O 1
ATOM 769 N N . VAL A 1 93 ? 4.602 2.449 2.786 1.00 95.25 93 VAL A N 1
ATOM 770 C CA . VAL A 1 93 ? 4.002 1.795 1.607 1.00 95.25 93 VAL A CA 1
ATOM 771 C C . VAL A 1 93 ? 2.576 1.323 1.905 1.00 95.25 93 VAL A C 1
ATOM 773 O O . VAL A 1 93 ? 1.671 1.547 1.109 1.00 95.25 93 VAL A O 1
ATOM 776 N N . THR A 1 94 ? 2.354 0.691 3.064 1.00 95.38 94 THR A N 1
ATOM 777 C CA . THR A 1 94 ? 1.049 0.120 3.448 1.00 95.38 94 THR A CA 1
ATOM 778 C C . THR A 1 94 ? -0.060 1.166 3.503 1.00 95.38 94 THR A C 1
ATOM 780 O O . THR A 1 94 ? -1.193 0.858 3.157 1.00 95.38 94 THR A O 1
ATOM 783 N N . VAL A 1 95 ? 0.257 2.400 3.898 1.00 97.19 95 VAL A N 1
ATOM 784 C CA . VAL A 1 95 ? -0.717 3.498 3.919 1.00 97.19 95 VAL A CA 1
ATOM 785 C C . VAL A 1 95 ? -1.333 3.753 2.542 1.00 97.19 95 VAL A C 1
ATOM 787 O O . VAL A 1 95 ? -2.538 3.936 2.450 1.00 97.19 95 VAL A O 1
ATOM 790 N N . TYR A 1 96 ? -0.546 3.676 1.466 1.00 97.06 96 TYR A N 1
ATOM 791 C CA . TYR A 1 96 ? -1.066 3.855 0.113 1.00 97.06 96 TYR A CA 1
ATOM 792 C C . TYR A 1 96 ? -1.913 2.670 -0.337 1.00 97.06 96 TYR A C 1
ATOM 794 O O . TYR A 1 96 ? -2.916 2.882 -1.002 1.00 97.06 96 TYR A O 1
ATOM 802 N N . HIS A 1 97 ? -1.571 1.443 0.074 1.00 95.06 97 HIS A N 1
ATOM 803 C CA . HIS A 1 97 ? -2.436 0.281 -0.160 1.00 95.06 97 HIS A CA 1
ATOM 804 C C . HIS A 1 97 ? -3.819 0.496 0.454 1.00 95.06 97 HIS A C 1
ATOM 806 O O . HIS A 1 97 ? -4.824 0.372 -0.230 1.00 95.06 97 HIS A O 1
ATOM 812 N N . TYR A 1 98 ? -3.840 0.904 1.724 1.00 94.88 98 TYR A N 1
ATOM 813 C CA . TYR A 1 98 ? -5.076 1.171 2.444 1.00 94.88 98 TYR A CA 1
ATOM 814 C C . TYR A 1 98 ? -5.900 2.291 1.795 1.00 94.88 98 TYR A C 1
ATOM 816 O O . TYR A 1 98 ? -7.100 2.142 1.619 1.00 94.88 98 TYR A O 1
ATOM 824 N N . LEU A 1 99 ? -5.259 3.391 1.393 1.00 96.50 99 LEU A N 1
ATOM 825 C CA . LEU A 1 99 ? -5.944 4.505 0.732 1.00 96.50 99 LEU A CA 1
ATOM 826 C C . LEU A 1 99 ? -6.460 4.141 -0.666 1.00 96.50 99 LEU A C 1
ATOM 828 O O . LEU A 1 99 ? -7.541 4.586 -1.035 1.00 96.50 99 LEU A O 1
ATOM 832 N N . THR A 1 100 ? -5.735 3.297 -1.404 1.00 94.69 100 THR A N 1
ATOM 833 C CA . THR A 1 100 ? -6.200 2.761 -2.695 1.00 94.69 100 THR A CA 1
ATOM 834 C C . THR A 1 100 ? -7.499 1.972 -2.508 1.00 94.69 100 THR A C 1
ATOM 836 O O . THR A 1 100 ? -8.450 2.164 -3.257 1.00 94.69 100 THR A O 1
ATOM 839 N N . ASP A 1 101 ? -7.573 1.128 -1.474 1.00 93.00 101 ASP A N 1
ATOM 840 C CA . ASP A 1 101 ? -8.778 0.341 -1.169 1.00 93.00 101 ASP A CA 1
ATOM 841 C C . ASP A 1 101 ? -9.959 1.215 -0.695 1.00 93.00 101 ASP A C 1
ATOM 843 O O . ASP A 1 101 ? -11.109 0.791 -0.775 1.00 93.00 101 ASP A O 1
ATOM 847 N N . LEU A 1 102 ? -9.688 2.440 -0.231 1.00 94.12 102 LEU A N 1
ATOM 848 C CA . LEU A 1 102 ? -10.700 3.448 0.106 1.00 94.12 102 LEU A CA 1
ATOM 849 C C . LEU A 1 102 ? -11.085 4.355 -1.074 1.00 94.12 102 LEU A C 1
ATOM 851 O O . LEU A 1 102 ? -11.897 5.258 -0.893 1.00 94.12 102 LEU A O 1
ATOM 855 N N . GLY A 1 103 ? -10.515 4.134 -2.262 1.00 93.00 103 GLY A N 1
ATOM 856 C CA . GLY A 1 103 ? -10.861 4.864 -3.483 1.00 93.00 103 GLY A CA 1
ATOM 857 C C . GLY A 1 103 ? -10.028 6.116 -3.765 1.00 93.00 103 GLY A C 1
ATOM 858 O O . GLY A 1 103 ? -10.332 6.826 -4.715 1.00 93.00 103 GLY A O 1
ATOM 859 N N . PHE A 1 104 ? -8.971 6.398 -2.996 1.00 95.75 104 PHE A N 1
ATOM 860 C CA . PHE A 1 104 ? -8.036 7.466 -3.367 1.00 95.75 104 PHE A CA 1
ATOM 861 C C . PHE A 1 104 ? -7.268 7.075 -4.632 1.00 95.75 104 PHE A C 1
ATOM 863 O O . PHE A 1 104 ? -6.832 5.929 -4.764 1.00 95.75 104 PHE A O 1
ATOM 870 N N . GLU A 1 105 ? -7.017 8.040 -5.519 1.00 94.00 105 GLU A N 1
ATOM 871 C CA . GLU A 1 105 ? -6.250 7.873 -6.759 1.00 94.00 105 GLU A CA 1
ATOM 872 C C . GLU A 1 105 ? -4.738 7.830 -6.494 1.00 94.00 105 GLU A C 1
ATOM 874 O O . GLU A 1 105 ? -3.912 8.581 -7.025 1.00 94.00 105 GLU A O 1
ATOM 879 N N . VAL A 1 106 ? -4.368 6.903 -5.627 1.00 94.50 106 VAL A N 1
ATOM 880 C CA . VAL A 1 106 ? -3.006 6.502 -5.330 1.00 94.50 106 VAL A CA 1
ATOM 881 C C . VAL A 1 106 ? -2.863 5.021 -5.644 1.00 94.50 106 VAL A C 1
ATOM 883 O O . VAL A 1 106 ? -3.826 4.321 -5.941 1.00 94.50 106 VAL A O 1
ATOM 886 N N . MET A 1 107 ? -1.633 4.537 -5.596 1.00 94.25 107 MET A N 1
ATOM 887 C CA . MET A 1 107 ? -1.343 3.120 -5.744 1.00 94.25 107 MET A CA 1
ATOM 888 C C . MET A 1 107 ? -0.279 2.716 -4.735 1.00 94.25 107 MET A C 1
ATOM 890 O O . MET A 1 107 ? 0.422 3.567 -4.184 1.00 94.25 107 MET A O 1
ATOM 894 N N . LYS A 1 108 ? -0.147 1.417 -4.474 1.00 93.12 108 LYS A N 1
ATOM 895 C CA . LYS A 1 108 ? 0.820 0.877 -3.515 1.00 93.12 108 LYS A CA 1
ATOM 896 C C . LYS A 1 108 ? 2.174 0.623 -4.193 1.00 93.12 108 LYS A C 1
ATOM 898 O O . LYS A 1 108 ? 2.297 -0.380 -4.890 1.00 93.12 108 LYS A O 1
ATOM 903 N N . PRO A 1 109 ? 3.223 1.435 -3.958 1.00 92.75 109 PRO A N 1
ATOM 904 C CA . PRO A 1 109 ? 4.532 1.226 -4.580 1.00 92.75 109 PRO A CA 1
ATOM 905 C C . PRO A 1 109 ? 5.258 0.074 -3.884 1.00 92.75 109 PRO A C 1
ATOM 907 O O . PRO A 1 109 ? 6.087 0.260 -2.991 1.00 92.75 109 PRO A O 1
ATOM 910 N N . ASP A 1 110 ? 4.856 -1.147 -4.216 1.00 91.38 110 ASP A N 1
ATOM 911 C CA . ASP A 1 110 ? 5.393 -2.344 -3.601 1.00 91.38 110 ASP A CA 1
ATOM 912 C C . ASP A 1 110 ? 6.781 -2.702 -4.151 1.00 91.38 110 ASP A C 1
ATOM 914 O O . ASP A 1 110 ? 7.293 -2.119 -5.107 1.00 91.38 110 ASP A O 1
ATOM 918 N N . ARG A 1 111 ? 7.419 -3.694 -3.527 1.00 94.00 111 ARG A N 1
ATOM 919 C CA . ARG A 1 111 ? 8.777 -4.119 -3.897 1.00 94.00 111 ARG A CA 1
ATOM 920 C C . ARG A 1 111 ? 8.880 -4.644 -5.331 1.00 94.00 111 ARG A C 1
ATOM 922 O O . ARG A 1 111 ? 9.984 -4.724 -5.862 1.00 94.00 111 ARG A O 1
ATOM 929 N N . THR A 1 112 ? 7.777 -5.082 -5.932 1.00 94.81 112 THR A N 1
ATOM 930 C CA . THR A 1 112 ? 7.774 -5.603 -7.299 1.00 94.81 112 THR A CA 1
ATOM 931 C C . THR A 1 112 ? 7.787 -4.469 -8.312 1.00 94.81 112 THR A C 1
ATOM 933 O O . THR A 1 112 ? 8.632 -4.490 -9.205 1.00 94.81 112 THR A O 1
ATOM 936 N N . ILE A 1 113 ? 6.977 -3.432 -8.089 1.00 96.31 113 ILE A N 1
ATOM 937 C CA . ILE A 1 113 ? 6.956 -2.221 -8.917 1.00 96.31 113 ILE A CA 1
ATOM 938 C C . ILE A 1 113 ? 8.258 -1.428 -8.746 1.00 96.31 113 ILE A C 1
ATOM 940 O O . ILE A 1 113 ? 8.878 -1.045 -9.734 1.00 96.31 113 ILE A O 1
ATOM 944 N N . LEU A 1 114 ? 8.751 -1.271 -7.512 1.00 97.62 114 LEU A N 1
ATOM 945 C CA . LEU A 1 114 ? 10.040 -0.615 -7.256 1.00 97.62 114 LEU A CA 1
ATOM 946 C C . LEU A 1 114 ? 11.203 -1.338 -7.957 1.00 97.62 114 LEU A C 1
ATOM 948 O O . LEU A 1 114 ? 12.077 -0.698 -8.536 1.00 97.62 114 LEU A O 1
ATOM 952 N N . ARG A 1 115 ? 11.201 -2.680 -7.961 1.00 97.56 115 ARG A N 1
ATOM 953 C CA . ARG A 1 115 ? 12.187 -3.474 -8.711 1.00 97.56 115 ARG A CA 1
ATOM 954 C C . ARG A 1 115 ? 12.062 -3.253 -10.215 1.00 97.56 115 ARG A C 1
ATOM 956 O O . ARG A 1 115 ? 13.090 -3.135 -10.875 1.00 97.56 115 ARG A O 1
ATOM 963 N N . LEU A 1 116 ? 10.841 -3.228 -10.752 1.00 97.56 116 LEU A N 1
ATOM 964 C CA . LEU A 1 116 ? 10.610 -2.949 -12.168 1.00 97.56 116 LEU A CA 1
ATOM 965 C C . LEU A 1 116 ? 11.194 -1.588 -12.546 1.00 97.56 116 LEU A C 1
ATOM 967 O O . LEU A 1 116 ? 12.004 -1.518 -13.462 1.00 97.56 116 LEU A O 1
ATOM 971 N N . PHE A 1 117 ? 10.835 -0.529 -11.824 1.00 98.00 117 PHE A N 1
ATOM 972 C CA . PHE A 1 117 ? 11.264 0.826 -12.172 1.00 98.00 117 PHE A CA 1
ATOM 973 C C . PHE A 1 117 ? 12.767 1.026 -11.964 1.00 98.00 117 PHE A C 1
ATOM 975 O O . PHE A 1 117 ? 13.394 1.738 -12.739 1.00 98.00 117 PHE A O 1
ATOM 982 N N . TYR A 1 118 ? 13.376 0.343 -10.992 1.00 98.25 118 TYR A N 1
ATOM 983 C CA . TYR A 1 118 ? 14.833 0.264 -10.891 1.00 98.25 118 TYR A CA 1
ATOM 984 C C . TYR A 1 118 ? 15.463 -0.422 -12.115 1.00 98.25 118 TYR A C 1
ATOM 986 O O . TYR A 1 118 ? 16.418 0.094 -12.685 1.00 98.25 118 TYR A O 1
ATOM 994 N N . ARG A 1 119 ? 14.915 -1.558 -12.568 1.00 97.88 119 ARG A N 1
ATOM 995 C CA . ARG A 1 119 ? 15.417 -2.276 -13.755 1.00 97.88 119 ARG A CA 1
ATOM 996 C C . ARG A 1 119 ? 15.260 -1.482 -15.052 1.00 97.88 119 ARG A C 1
ATOM 998 O O . ARG A 1 119 ? 16.110 -1.602 -15.926 1.00 97.88 119 ARG A O 1
ATOM 1005 N N . LEU A 1 120 ? 14.200 -0.684 -15.161 1.00 97.81 120 LEU A N 1
ATOM 1006 C CA . LEU A 1 120 ? 13.978 0.236 -16.279 1.00 97.81 120 LEU A CA 1
ATOM 1007 C C . LEU A 1 120 ? 14.891 1.475 -16.235 1.00 97.81 120 LEU A C 1
ATOM 1009 O O . LEU A 1 120 ? 14.848 2.269 -17.163 1.00 97.81 120 LEU A O 1
ATOM 1013 N N . GLY A 1 121 ? 15.678 1.676 -15.170 1.00 97.56 121 GLY A N 1
ATOM 1014 C CA . GLY A 1 121 ? 16.515 2.874 -15.005 1.00 97.56 121 GLY A CA 1
ATOM 1015 C C . GLY A 1 121 ? 15.779 4.092 -14.440 1.00 97.56 121 GLY A C 1
ATOM 1016 O O . GLY A 1 121 ? 16.359 5.152 -14.220 1.00 97.56 121 GLY A O 1
ATOM 1017 N N . TRP A 1 122 ? 14.483 3.970 -14.149 1.00 97.44 122 TRP A N 1
ATOM 1018 C CA . TRP A 1 122 ? 13.672 5.085 -13.658 1.00 97.44 122 TRP A CA 1
ATOM 1019 C C . TRP A 1 122 ? 13.920 5.390 -12.178 1.00 97.44 122 TRP A C 1
ATOM 1021 O O . TRP A 1 122 ? 13.692 6.519 -11.738 1.00 97.44 122 TRP A O 1
ATOM 1031 N N . LEU A 1 123 ? 14.408 4.419 -11.402 1.00 98.00 123 LEU A N 1
ATOM 1032 C CA . LEU A 1 123 ? 14.841 4.605 -10.014 1.00 98.00 123 LEU A CA 1
ATOM 1033 C C . LEU A 1 123 ? 16.333 4.307 -9.872 1.00 98.00 123 LEU A C 1
ATOM 1035 O O . LEU A 1 123 ? 16.863 3.433 -10.546 1.00 98.00 123 LEU A O 1
ATOM 1039 N N . LYS A 1 124 ? 16.993 4.976 -8.920 1.00 95.69 124 LYS A N 1
ATOM 1040 C CA . LYS A 1 124 ? 18.409 4.723 -8.593 1.00 95.69 124 LYS A CA 1
ATOM 1041 C C . LYS A 1 124 ? 18.617 3.457 -7.757 1.00 95.69 124 LYS A C 1
ATOM 1043 O O . LYS A 1 124 ? 19.705 2.895 -7.741 1.00 95.69 124 LYS A O 1
ATOM 1048 N N . SER A 1 125 ? 17.585 3.020 -7.040 1.00 97.31 125 SER A N 1
ATOM 1049 C CA . SER A 1 125 ? 17.581 1.791 -6.247 1.00 97.31 125 SER A CA 1
ATOM 1050 C C . SER A 1 125 ? 16.154 1.241 -6.139 1.00 97.31 125 SER A C 1
ATOM 1052 O O . SER A 1 125 ? 15.198 2.000 -6.309 1.00 97.31 125 SER A O 1
ATOM 1054 N N . PRO A 1 126 ? 15.972 -0.053 -5.829 1.00 97.19 126 PRO A N 1
ATOM 1055 C CA . PRO A 1 126 ? 14.649 -0.635 -5.603 1.00 97.19 126 PRO A CA 1
ATOM 1056 C C . PRO A 1 126 ? 14.140 -0.426 -4.164 1.00 97.19 126 PRO A C 1
ATOM 1058 O O . PRO A 1 126 ? 13.087 -0.952 -3.796 1.00 97.19 126 PRO A O 1
ATOM 1061 N N . GLU A 1 127 ? 14.889 0.294 -3.323 1.00 97.06 127 GLU A N 1
ATOM 1062 C CA . GLU A 1 127 ? 14.531 0.486 -1.921 1.00 97.06 127 GLU A CA 1
ATOM 1063 C C . GLU A 1 127 ? 13.322 1.417 -1.785 1.00 97.06 127 GLU A C 1
ATOM 1065 O O . GLU A 1 127 ? 13.240 2.429 -2.483 1.00 97.06 127 GLU A O 1
ATOM 1070 N N . PRO A 1 128 ? 12.378 1.142 -0.868 1.00 96.31 128 PRO A N 1
ATOM 1071 C CA . PRO A 1 128 ? 11.166 1.938 -0.714 1.00 96.31 128 PRO A CA 1
ATOM 1072 C C . PRO A 1 128 ? 11.447 3.244 0.048 1.00 96.31 128 PRO A C 1
ATOM 1074 O O . PRO A 1 128 ? 10.865 3.477 1.105 1.00 96.31 128 PRO A O 1
ATOM 1077 N N . THR A 1 129 ? 12.380 4.081 -0.404 1.00 96.62 129 THR A N 1
ATOM 1078 C CA . THR A 1 129 ? 12.623 5.428 0.149 1.00 96.62 129 THR A CA 1
ATOM 1079 C C . THR A 1 129 ? 11.421 6.337 -0.120 1.00 96.62 129 THR A C 1
ATOM 1081 O O . THR A 1 129 ? 10.619 6.048 -1.004 1.00 96.62 129 THR A O 1
ATOM 1084 N N . ASP A 1 130 ? 11.262 7.422 0.643 1.00 96.12 130 ASP A N 1
ATOM 1085 C CA . ASP A 1 130 ? 10.161 8.366 0.387 1.00 96.12 130 ASP A CA 1
ATOM 1086 C C . ASP A 1 130 ? 10.254 8.980 -1.020 1.00 96.12 130 ASP A C 1
ATOM 1088 O O . ASP A 1 130 ? 9.231 9.135 -1.679 1.00 96.12 130 ASP A O 1
ATOM 1092 N N . GLU A 1 131 ? 11.473 9.223 -1.509 1.00 97.38 131 GLU A N 1
ATOM 1093 C CA . GLU A 1 131 ? 11.743 9.668 -2.881 1.00 97.38 131 GLU A CA 1
ATOM 1094 C C . GLU A 1 131 ? 11.295 8.633 -3.923 1.00 97.38 131 GLU A C 1
ATOM 1096 O O . GLU A 1 131 ? 10.532 8.959 -4.829 1.00 97.38 131 GLU A O 1
ATOM 1101 N N . ASN A 1 132 ? 11.711 7.369 -3.780 1.00 97.81 132 ASN A N 1
ATOM 1102 C CA . ASN A 1 132 ? 11.348 6.319 -4.734 1.00 97.81 132 ASN A CA 1
ATOM 1103 C C . ASN A 1 132 ? 9.840 6.037 -4.721 1.00 97.81 132 ASN A C 1
ATOM 1105 O O . ASN A 1 132 ? 9.250 5.787 -5.770 1.00 97.81 132 ASN A O 1
ATOM 1109 N N . ILE A 1 133 ? 9.209 6.094 -3.546 1.00 97.38 133 ILE A N 1
ATOM 1110 C CA . ILE A 1 133 ? 7.756 5.974 -3.375 1.00 97.38 133 ILE A CA 1
ATOM 1111 C C . ILE A 1 133 ? 7.038 7.108 -4.113 1.00 97.38 133 ILE A C 1
ATOM 1113 O O . ILE A 1 133 ? 6.130 6.827 -4.894 1.00 97.38 133 ILE A O 1
ATOM 1117 N N . ASP A 1 134 ? 7.446 8.362 -3.895 1.00 97.44 134 ASP A N 1
ATOM 1118 C CA . ASP A 1 134 ? 6.838 9.532 -4.541 1.00 97.44 134 ASP A CA 1
ATOM 1119 C C . ASP A 1 134 ? 6.997 9.469 -6.061 1.00 97.44 134 ASP A C 1
ATOM 1121 O O . ASP A 1 134 ? 6.009 9.538 -6.794 1.00 97.44 134 ASP A O 1
ATOM 1125 N N . LYS A 1 135 ? 8.220 9.207 -6.535 1.00 97.88 135 LYS A N 1
ATOM 1126 C CA . LYS A 1 135 ? 8.517 9.072 -7.962 1.00 97.88 135 LYS A CA 1
ATOM 1127 C C . LYS A 1 135 ? 7.712 7.948 -8.616 1.00 97.88 135 LYS A C 1
ATOM 1129 O O . LYS A 1 135 ? 7.161 8.146 -9.693 1.00 97.88 135 LYS A O 1
ATOM 1134 N N . THR A 1 136 ? 7.589 6.797 -7.954 1.00 97.62 136 THR A N 1
ATOM 1135 C CA . THR A 1 136 ? 6.808 5.659 -8.466 1.00 97.62 136 THR A CA 1
ATOM 1136 C C . THR A 1 136 ? 5.334 6.016 -8.627 1.00 97.62 136 THR A C 1
ATOM 1138 O O . THR A 1 136 ? 4.762 5.771 -9.685 1.00 97.62 136 THR A O 1
ATOM 1141 N N . ILE A 1 137 ? 4.718 6.628 -7.609 1.00 97.31 137 ILE A N 1
ATOM 1142 C CA . ILE A 1 137 ? 3.299 7.003 -7.675 1.00 97.31 137 ILE A CA 1
ATOM 1143 C C . ILE A 1 137 ? 3.073 8.052 -8.770 1.00 97.31 137 ILE A C 1
ATOM 1145 O O . ILE A 1 137 ? 2.109 7.939 -9.520 1.00 97.31 137 ILE A O 1
ATOM 1149 N N . ARG A 1 138 ? 3.975 9.031 -8.911 1.00 97.25 138 ARG A N 1
ATOM 1150 C CA . ARG A 1 138 ? 3.899 10.053 -9.965 1.00 97.25 138 ARG A CA 1
ATOM 1151 C C . ARG A 1 138 ? 3.976 9.464 -11.368 1.00 97.25 138 ARG A C 1
ATOM 1153 O O . ARG A 1 138 ? 3.129 9.793 -12.188 1.00 97.25 138 ARG A O 1
ATOM 1160 N N . ILE A 1 139 ? 4.929 8.565 -11.617 1.00 96.81 139 ILE A N 1
ATOM 1161 C CA . ILE A 1 139 ? 5.048 7.866 -12.905 1.00 96.81 139 ILE A CA 1
ATOM 1162 C C . ILE A 1 139 ? 3.758 7.096 -13.207 1.00 96.81 139 ILE A C 1
ATOM 1164 O O . ILE A 1 139 ? 3.215 7.205 -14.300 1.00 96.81 139 ILE A O 1
ATOM 1168 N N . CYS A 1 140 ? 3.221 6.353 -12.238 1.00 96.88 140 CYS A N 1
ATOM 1169 C CA . CYS A 1 140 ? 1.987 5.600 -12.455 1.00 96.88 140 CYS A CA 1
ATOM 1170 C C . CYS A 1 140 ? 0.762 6.498 -12.669 1.00 96.88 140 CYS A C 1
ATOM 1172 O O . CYS A 1 140 ? -0.117 6.123 -13.441 1.00 96.88 140 CYS A O 1
ATOM 1174 N N . ARG A 1 141 ? 0.705 7.677 -12.035 1.00 95.69 141 ARG A N 1
ATOM 1175 C CA . ARG A 1 141 ? -0.326 8.691 -12.312 1.00 95.69 141 ARG A CA 1
ATOM 1176 C C . ARG A 1 141 ? -0.217 9.226 -13.735 1.00 95.69 141 ARG A C 1
ATOM 1178 O O . ARG A 1 141 ? -1.229 9.291 -14.416 1.00 95.69 141 ARG A O 1
ATOM 1185 N N . GLU A 1 142 ? 0.992 9.530 -14.199 1.00 96.44 142 GLU A N 1
ATOM 1186 C CA . GLU A 1 142 ? 1.219 9.982 -15.576 1.00 96.44 142 GLU A CA 1
ATOM 1187 C C . GLU A 1 142 ? 0.823 8.906 -16.600 1.00 96.44 142 GLU A C 1
ATOM 1189 O O . GLU A 1 142 ? 0.187 9.208 -17.606 1.00 96.44 142 GLU A O 1
ATOM 1194 N N . ILE A 1 143 ? 1.149 7.635 -16.332 1.00 96.06 143 ILE A N 1
ATOM 1195 C CA . ILE A 1 143 ? 0.711 6.504 -17.165 1.00 96.06 143 ILE A CA 1
ATOM 1196 C C . ILE A 1 143 ? -0.820 6.422 -17.190 1.00 96.06 143 ILE A C 1
ATOM 1198 O O . ILE A 1 143 ? -1.405 6.286 -18.261 1.00 96.06 143 ILE A O 1
ATOM 1202 N N . ALA A 1 144 ? -1.465 6.509 -16.026 1.00 96.38 144 ALA A N 1
ATOM 1203 C CA . ALA A 1 144 ? -2.918 6.449 -15.905 1.00 96.38 144 ALA A CA 1
ATOM 1204 C C . ALA A 1 144 ? -3.601 7.577 -16.697 1.00 96.38 144 ALA A C 1
ATOM 1206 O O . ALA A 1 144 ? -4.510 7.311 -17.479 1.00 96.38 144 ALA A O 1
ATOM 1207 N N . GLU A 1 145 ? -3.103 8.808 -16.565 1.00 95.81 145 GLU A N 1
ATOM 1208 C CA . GLU A 1 145 ? -3.593 9.984 -17.288 1.00 95.81 145 GLU A CA 1
ATOM 1209 C C . GLU A 1 145 ? -3.425 9.831 -18.805 1.00 95.81 145 GLU A C 1
ATOM 1211 O O . GLU A 1 145 ? -4.394 9.963 -19.550 1.00 95.81 145 GLU A O 1
ATOM 1216 N N . LYS A 1 146 ? -2.225 9.462 -19.274 1.00 97.25 146 LYS A N 1
ATOM 1217 C CA . LYS A 1 146 ? -1.940 9.275 -20.709 1.00 97.25 146 LYS A CA 1
ATOM 1218 C C . LYS A 1 146 ? -2.772 8.171 -21.353 1.00 97.25 146 LYS A C 1
ATOM 1220 O O . LYS A 1 146 ? -3.085 8.260 -22.536 1.00 97.25 146 LYS A O 1
ATOM 1225 N N . LEU A 1 147 ? -3.103 7.128 -20.596 1.00 96.25 147 LEU A N 1
ATOM 1226 C CA . LEU A 1 147 ? -3.940 6.029 -21.070 1.00 96.25 147 LEU A CA 1
ATOM 1227 C C . LEU A 1 147 ? -5.439 6.291 -20.872 1.00 96.25 147 LEU A C 1
ATOM 1229 O O . LEU A 1 147 ? -6.246 5.483 -21.326 1.00 96.25 147 LEU A O 1
ATOM 1233 N N . ASN A 1 148 ? -5.820 7.392 -20.212 1.00 95.62 148 ASN A N 1
ATOM 1234 C CA . ASN A 1 148 ? -7.189 7.666 -19.773 1.00 95.62 148 ASN A CA 1
ATOM 1235 C C . ASN A 1 148 ? -7.788 6.488 -18.974 1.00 95.62 148 ASN A C 1
ATOM 1237 O O . ASN A 1 148 ? -8.893 6.010 -19.235 1.00 95.62 148 ASN A O 1
ATOM 1241 N N . MET A 1 149 ? -7.011 5.974 -18.019 1.00 94.94 149 MET A N 1
ATOM 1242 C CA . MET A 1 149 ? -7.354 4.826 -17.183 1.00 94.94 149 MET A CA 1
ATOM 1243 C C . MET A 1 149 ? -7.270 5.185 -15.705 1.00 94.94 149 MET A C 1
ATOM 1245 O O . MET A 1 149 ? -6.526 6.069 -15.292 1.00 94.94 149 MET A O 1
ATOM 1249 N N . TRP A 1 150 ? -7.981 4.432 -14.871 1.00 93.62 150 TRP A N 1
ATOM 1250 C CA . TRP A 1 150 ? -7.852 4.571 -13.425 1.00 93.62 150 TRP A CA 1
ATOM 1251 C C . TRP A 1 150 ? -6.490 4.039 -12.977 1.00 93.62 150 TRP A C 1
ATOM 1253 O O . TRP A 1 150 ? -6.078 2.949 -13.386 1.00 93.62 150 TRP A O 1
ATOM 1263 N N . ILE A 1 151 ? -5.819 4.747 -12.064 1.00 94.94 151 ILE A N 1
ATOM 1264 C CA . ILE A 1 151 ? -4.498 4.342 -11.549 1.00 94.94 151 ILE A CA 1
ATOM 1265 C C . ILE A 1 151 ? -4.500 2.929 -10.944 1.00 94.94 151 ILE A C 1
ATOM 1267 O O . ILE A 1 151 ? -3.501 2.216 -11.008 1.00 94.94 151 ILE A O 1
ATOM 1271 N N . ARG A 1 152 ? -5.644 2.477 -10.415 1.00 92.81 152 ARG A N 1
ATOM 1272 C CA . ARG A 1 152 ? -5.815 1.111 -9.908 1.00 92.81 152 ARG A CA 1
ATOM 1273 C C . ARG A 1 152 ? -5.651 0.053 -11.000 1.00 92.81 152 ARG A C 1
ATOM 1275 O O . ARG A 1 152 ? -5.137 -1.022 -10.714 1.00 92.81 152 ARG A O 1
ATOM 1282 N N . VAL A 1 153 ? -6.043 0.339 -12.240 1.00 92.75 153 VAL A N 1
ATOM 1283 C CA . VAL A 1 153 ? -5.834 -0.597 -13.353 1.00 92.75 153 VAL A CA 1
ATOM 1284 C C . VAL A 1 153 ? -4.349 -0.692 -13.691 1.00 92.75 153 VAL A C 1
ATOM 1286 O O . VAL A 1 153 ? -3.834 -1.798 -13.845 1.00 92.75 153 VAL A O 1
ATOM 1289 N N . VAL A 1 154 ? -3.642 0.444 -13.703 1.00 94.19 154 VAL A N 1
ATOM 1290 C CA . VAL A 1 154 ? -2.180 0.482 -13.874 1.00 94.19 154 VAL A CA 1
ATOM 1291 C C . VAL A 1 154 ? -1.488 -0.340 -12.781 1.00 94.19 154 VAL A C 1
ATOM 1293 O O . VAL A 1 154 ? -0.655 -1.187 -13.092 1.00 94.19 154 VAL A O 1
ATOM 1296 N N . ASP A 1 155 ? -1.877 -0.161 -11.515 1.00 93.56 155 ASP A N 1
ATOM 1297 C CA . ASP A 1 155 ? -1.379 -0.945 -10.374 1.00 93.56 155 ASP A CA 1
ATOM 1298 C C . ASP A 1 155 ? -1.576 -2.455 -10.590 1.00 93.56 155 ASP A C 1
ATOM 1300 O O . ASP A 1 155 ? -0.610 -3.217 -10.555 1.00 93.56 155 ASP A O 1
ATOM 1304 N N . ILE A 1 156 ? -2.801 -2.896 -10.903 1.00 92.75 156 ILE A N 1
ATOM 1305 C CA . ILE A 1 156 ? -3.114 -4.318 -11.121 1.00 92.75 156 ILE A CA 1
ATOM 1306 C C . ILE A 1 156 ? -2.292 -4.896 -12.284 1.00 92.75 156 ILE A C 1
ATOM 1308 O O . ILE A 1 156 ? -1.741 -5.993 -12.158 1.00 92.75 156 ILE A O 1
ATOM 1312 N N . MET A 1 157 ? -2.181 -4.169 -13.399 1.00 93.25 157 MET A N 1
ATOM 1313 C CA . MET A 1 157 ? -1.408 -4.607 -14.564 1.00 93.25 157 MET A CA 1
ATOM 1314 C C . MET A 1 157 ? 0.084 -4.733 -14.248 1.00 93.25 157 MET A C 1
ATOM 1316 O O . MET A 1 157 ? 0.696 -5.753 -14.568 1.00 93.25 157 MET A O 1
ATOM 1320 N N . LEU A 1 158 ? 0.675 -3.731 -13.590 1.00 94.62 158 LEU A N 1
ATOM 1321 C CA . LEU A 1 158 ? 2.088 -3.761 -13.209 1.00 94.62 158 LEU A CA 1
ATOM 1322 C C . LEU A 1 158 ? 2.374 -4.875 -12.198 1.00 94.62 158 LEU A C 1
ATOM 1324 O O . LEU A 1 158 ? 3.382 -5.574 -12.320 1.00 94.62 158 LEU A O 1
ATOM 1328 N N . VAL A 1 159 ? 1.478 -5.093 -11.234 1.00 93.81 159 VAL A N 1
ATOM 1329 C CA . VAL A 1 159 ? 1.581 -6.199 -10.276 1.00 93.81 159 VAL A CA 1
ATOM 1330 C C . VAL A 1 159 ? 1.544 -7.546 -11.000 1.00 93.81 159 VAL A C 1
ATOM 1332 O O . VAL A 1 159 ? 2.436 -8.370 -10.784 1.00 93.81 159 VAL A O 1
ATOM 1335 N N . ALA A 1 160 ? 0.583 -7.758 -11.904 1.00 94.50 160 ALA A N 1
ATOM 1336 C CA . ALA A 1 160 ? 0.490 -8.981 -12.702 1.00 94.50 160 ALA A CA 1
ATOM 1337 C C . ALA A 1 160 ? 1.752 -9.205 -13.552 1.00 94.50 160 ALA A C 1
ATOM 1339 O O . ALA A 1 160 ? 2.273 -10.316 -13.636 1.00 94.50 160 ALA A O 1
ATOM 1340 N N . PHE A 1 161 ? 2.307 -8.135 -14.122 1.00 94.81 161 PHE A N 1
ATOM 1341 C CA . PHE A 1 161 ? 3.545 -8.184 -14.891 1.00 94.81 161 PHE A CA 1
ATOM 1342 C C . PHE A 1 161 ? 4.774 -8.569 -14.043 1.00 94.81 161 PHE A C 1
ATOM 1344 O O . PHE A 1 161 ? 5.705 -9.201 -14.555 1.00 94.81 161 PHE A O 1
ATOM 1351 N N . CYS A 1 162 ? 4.792 -8.220 -12.751 1.00 95.31 162 CYS A N 1
ATOM 1352 C CA . CYS A 1 162 ? 5.966 -8.353 -11.880 1.00 95.31 162 CYS A CA 1
ATOM 1353 C C . CYS A 1 162 ? 5.919 -9.519 -10.875 1.00 95.31 162 CYS A C 1
ATOM 1355 O O . CYS A 1 162 ? 6.924 -9.768 -10.194 1.00 95.31 162 CYS A O 1
ATOM 1357 N N . GLN A 1 163 ? 4.792 -10.218 -10.734 1.00 93.00 163 GLN A N 1
ATOM 1358 C CA . GLN A 1 163 ? 4.637 -11.353 -9.816 1.00 93.00 163 GLN A CA 1
ATOM 1359 C C . GLN A 1 163 ? 4.759 -12.700 -10.537 1.00 93.00 163 GLN A C 1
ATOM 1361 O O . GLN A 1 163 ? 4.313 -12.853 -11.667 1.00 93.00 163 GLN A O 1
ATOM 1366 N N . GLU A 1 164 ? 5.341 -13.705 -9.871 1.00 91.25 164 GLU A N 1
ATOM 1367 C CA . GLU A 1 164 ? 5.601 -15.025 -10.480 1.00 91.25 164 GLU A CA 1
ATOM 1368 C C . GLU A 1 164 ? 4.331 -15.675 -11.049 1.00 91.25 164 GLU A C 1
ATOM 1370 O O . GLU A 1 164 ? 4.332 -16.177 -12.172 1.00 91.25 164 GLU A O 1
ATOM 1375 N N . ASN A 1 165 ? 3.229 -15.589 -10.302 1.00 90.19 165 ASN A N 1
ATOM 1376 C CA . ASN A 1 165 ? 1.955 -16.225 -10.644 1.00 90.19 165 ASN A CA 1
ATOM 1377 C C . ASN A 1 165 ? 1.068 -15.381 -11.574 1.00 90.19 165 ASN A C 1
ATOM 1379 O O . ASN A 1 165 ? -0.077 -15.761 -11.808 1.00 90.19 165 ASN A O 1
ATOM 1383 N N . GLY A 1 166 ? 1.566 -14.236 -12.052 1.00 89.62 166 GLY A N 1
ATOM 1384 C CA . GLY A 1 166 ? 0.789 -13.322 -12.880 1.00 89.62 166 GLY A CA 1
ATOM 1385 C C . GLY A 1 166 ? -0.517 -12.878 -12.214 1.00 89.62 166 GLY A C 1
ATOM 1386 O O . GLY A 1 166 ? -0.561 -12.610 -11.012 1.00 89.62 166 GLY A O 1
ATOM 1387 N N . ASN A 1 167 ? -1.580 -12.816 -13.011 1.00 90.75 167 ASN A N 1
ATOM 1388 C CA . ASN A 1 167 ? -2.957 -12.623 -12.578 1.00 90.75 167 ASN A CA 1
ATOM 1389 C C . ASN A 1 167 ? -3.894 -13.410 -13.513 1.00 90.75 167 ASN A C 1
ATOM 1391 O O . ASN A 1 167 ? -4.134 -13.005 -14.652 1.00 90.75 167 ASN A O 1
ATOM 1395 N N . ARG A 1 168 ? -4.421 -14.539 -13.026 1.00 87.75 168 ARG A N 1
ATOM 1396 C CA . ARG A 1 168 ? -5.281 -15.436 -13.817 1.00 87.75 168 ARG A CA 1
ATOM 1397 C C . ARG A 1 168 ? -6.614 -14.803 -14.201 1.00 87.75 168 ARG A C 1
ATOM 1399 O O . ARG A 1 168 ? -7.108 -15.099 -15.282 1.00 87.75 168 ARG A O 1
ATOM 1406 N N . ASP A 1 169 ? -7.138 -13.902 -13.374 1.00 88.19 169 ASP A N 1
ATOM 1407 C CA . ASP A 1 169 ? -8.391 -13.192 -13.655 1.00 88.19 169 ASP A CA 1
ATOM 1408 C C . ASP A 1 169 ? -8.245 -12.255 -14.865 1.00 88.19 169 ASP A C 1
ATOM 1410 O O . ASP A 1 169 ? -9.223 -11.930 -15.530 1.00 88.19 169 ASP A O 1
ATOM 1414 N N . LEU A 1 170 ? -7.007 -11.863 -15.187 1.00 85.31 170 LEU A N 1
ATOM 1415 C CA . LEU A 1 170 ? -6.653 -11.084 -16.375 1.00 85.31 170 LEU A CA 1
ATOM 1416 C C . LEU A 1 170 ? -6.083 -11.938 -17.520 1.00 85.31 170 LEU A C 1
ATOM 1418 O O . LEU A 1 170 ? -5.563 -11.387 -18.488 1.00 85.31 170 LEU A O 1
ATOM 1422 N N . GLY A 1 171 ? -6.108 -13.270 -17.407 1.00 86.31 171 GLY A N 1
ATOM 1423 C CA . GLY A 1 171 ? -5.504 -14.172 -18.395 1.00 86.31 171 GLY A CA 1
ATOM 1424 C C . GLY A 1 171 ? -3.969 -14.164 -18.412 1.00 86.31 171 GLY A C 1
ATOM 1425 O O . GLY A 1 171 ? -3.356 -14.681 -19.342 1.00 86.31 171 GLY A O 1
ATOM 1426 N N . ILE A 1 172 ? -3.320 -13.594 -17.392 1.00 86.25 172 ILE A N 1
ATOM 1427 C CA . ILE A 1 172 ? -1.858 -13.539 -17.274 1.00 86.25 172 ILE A CA 1
ATOM 1428 C C . ILE A 1 172 ? -1.410 -14.696 -16.381 1.00 86.25 172 ILE A C 1
ATOM 1430 O O . ILE A 1 172 ? -1.373 -14.572 -15.160 1.00 86.25 172 ILE A O 1
ATOM 1434 N N . GLU A 1 173 ? -1.053 -15.838 -16.965 1.00 88.69 173 GLU A N 1
ATOM 1435 C CA . GLU A 1 173 ? -0.704 -17.037 -16.183 1.00 88.69 173 GLU A CA 1
ATOM 1436 C C . GLU A 1 173 ? 0.602 -16.910 -15.389 1.00 88.69 173 GLU A C 1
ATOM 1438 O O . GLU A 1 173 ? 0.764 -17.534 -14.338 1.00 88.69 173 GLU A O 1
ATOM 1443 N N . ARG A 1 174 ? 1.566 -16.148 -15.916 1.00 91.06 174 ARG A N 1
ATOM 1444 C CA . ARG A 1 174 ? 2.888 -15.946 -15.313 1.00 91.06 174 ARG A CA 1
ATOM 1445 C C . ARG A 1 174 ? 3.386 -14.540 -15.607 1.00 91.06 174 ARG A C 1
ATOM 1447 O O . ARG A 1 174 ? 3.277 -14.079 -16.741 1.00 91.06 174 ARG A O 1
ATOM 1454 N N . GLY A 1 175 ? 4.014 -13.904 -14.624 1.00 94.25 175 GLY A N 1
ATOM 1455 C CA . GLY A 1 175 ? 4.663 -12.610 -14.831 1.00 94.25 175 GLY A CA 1
ATOM 1456 C C . GLY A 1 175 ? 5.893 -12.692 -15.744 1.00 94.25 175 GLY A C 1
ATOM 1457 O O . GLY A 1 175 ? 6.409 -13.776 -16.059 1.00 94.25 175 GLY A O 1
ATOM 1458 N N . ILE A 1 176 ? 6.372 -11.513 -16.145 1.00 95.69 176 ILE A N 1
ATOM 1459 C CA . ILE A 1 176 ? 7.535 -11.318 -17.021 1.00 95.69 176 ILE A CA 1
ATOM 1460 C C . ILE A 1 176 ? 8.705 -10.720 -16.236 1.00 95.69 176 ILE A C 1
ATOM 1462 O O . ILE A 1 176 ? 9.780 -11.312 -16.209 1.00 95.69 176 ILE A O 1
ATOM 1466 N N . CYS A 1 177 ? 8.518 -9.587 -15.548 1.00 96.56 177 CYS A N 1
ATOM 1467 C CA . CYS A 1 177 ? 9.582 -8.917 -14.785 1.00 96.56 177 CYS A CA 1
ATOM 1468 C C . CYS A 1 177 ? 9.616 -9.379 -13.317 1.00 96.56 177 CYS A C 1
ATOM 1470 O O . CYS A 1 177 ? 9.598 -8.593 -12.362 1.00 96.56 177 CYS A O 1
ATOM 1472 N N . THR A 1 178 ? 9.647 -10.694 -13.123 1.00 95.94 178 THR A N 1
ATOM 1473 C CA . THR A 1 178 ? 9.591 -11.328 -11.801 1.00 95.94 178 THR A CA 1
ATOM 1474 C C . THR A 1 178 ? 10.965 -11.325 -11.117 1.00 95.94 178 THR A C 1
ATOM 1476 O O . THR A 1 178 ? 11.853 -10.563 -11.518 1.00 95.94 178 THR A O 1
ATOM 1479 N N . LYS A 1 179 ? 11.185 -12.102 -10.046 1.00 94.06 179 LYS A N 1
ATOM 1480 C CA . LYS A 1 179 ? 12.541 -12.204 -9.473 1.00 94.06 179 LYS A CA 1
ATOM 1481 C C . LYS A 1 179 ? 13.505 -12.828 -10.481 1.00 94.06 179 LYS A C 1
ATOM 1483 O O . LYS A 1 179 ? 14.622 -12.329 -10.598 1.00 94.06 179 LYS A O 1
ATOM 1488 N N . THR A 1 180 ? 13.017 -13.796 -11.254 1.00 93.69 180 THR A N 1
ATOM 1489 C CA . THR A 1 180 ? 13.711 -14.440 -12.374 1.00 93.69 180 THR A CA 1
ATOM 1490 C C . THR A 1 180 ? 13.068 -13.980 -13.688 1.00 93.69 180 THR A C 1
ATOM 1492 O O . THR A 1 180 ? 12.140 -14.624 -14.178 1.00 93.69 180 THR A O 1
ATOM 1495 N N . PRO A 1 181 ? 13.481 -12.823 -14.238 1.00 95.38 181 PRO A N 1
ATOM 1496 C CA . PRO A 1 181 ? 12.754 -12.196 -15.329 1.00 95.38 181 PRO A CA 1
ATOM 1497 C C . PRO A 1 181 ? 12.924 -12.954 -16.648 1.00 95.38 181 PRO A C 1
ATOM 1499 O O . PRO A 1 181 ? 14.006 -13.439 -16.971 1.00 95.38 181 PRO A O 1
ATOM 1502 N N . LYS A 1 182 ? 11.861 -12.982 -17.453 1.00 94.50 182 LYS A N 1
ATOM 1503 C CA . LYS A 1 182 ? 11.868 -13.531 -18.817 1.00 94.50 182 LYS A CA 1
ATOM 1504 C C . LYS A 1 182 ? 12.166 -12.418 -19.817 1.00 94.50 182 LYS A C 1
ATOM 1506 O O . LYS A 1 182 ? 11.287 -12.002 -20.568 1.00 94.50 182 LYS A O 1
ATOM 1511 N N . CYS A 1 183 ? 13.377 -11.870 -19.760 1.00 94.88 183 CYS A N 1
ATOM 1512 C CA . CYS A 1 183 ? 13.709 -10.657 -20.506 1.00 94.88 183 CYS A CA 1
ATOM 1513 C C . CYS A 1 183 ? 13.542 -10.814 -22.026 1.00 94.88 183 CYS A C 1
ATOM 1515 O O . CYS A 1 183 ? 13.048 -9.890 -22.660 1.00 94.88 183 CYS A O 1
ATOM 1517 N N . ASP A 1 184 ? 13.826 -11.995 -22.577 1.00 91.94 184 ASP A N 1
ATOM 1518 C CA . ASP A 1 184 ? 13.672 -12.278 -24.014 1.00 91.94 184 ASP A CA 1
ATOM 1519 C C . ASP A 1 184 ? 12.199 -12.229 -24.481 1.00 91.94 184 ASP A C 1
ATOM 1521 O O . ASP A 1 184 ? 11.911 -12.082 -25.663 1.00 91.94 184 ASP A O 1
ATOM 1525 N N . GLN A 1 185 ? 11.245 -12.327 -23.546 1.00 92.44 185 GLN A N 1
ATOM 1526 C CA . GLN A 1 185 ? 9.800 -12.218 -23.798 1.00 92.44 185 GLN A CA 1
ATOM 1527 C C . GLN A 1 185 ? 9.248 -10.826 -23.436 1.00 92.44 185 GLN A C 1
ATOM 1529 O O . GLN A 1 185 ? 8.055 -10.558 -23.586 1.00 92.44 185 GLN A O 1
ATOM 1534 N N . CYS A 1 186 ? 10.091 -9.937 -22.909 1.00 94.44 186 CYS A N 1
ATOM 1535 C CA . CYS A 1 186 ? 9.682 -8.644 -22.387 1.00 94.44 186 CYS A CA 1
ATOM 1536 C C . CYS A 1 186 ? 9.635 -7.592 -23.497 1.00 94.44 186 CYS A C 1
ATOM 1538 O O . CYS A 1 186 ? 10.665 -7.187 -24.027 1.00 94.44 186 CYS A O 1
ATOM 1540 N N . ARG A 1 187 ? 8.442 -7.054 -23.774 1.00 92.81 187 ARG A N 1
ATOM 1541 C CA . ARG A 1 187 ? 8.254 -5.957 -24.744 1.00 92.81 187 ARG A CA 1
ATOM 1542 C C . ARG A 1 187 ? 8.918 -4.640 -24.337 1.00 92.81 187 ARG A C 1
ATOM 1544 O O . ARG A 1 187 ? 9.066 -3.765 -25.171 1.00 92.81 187 ARG A O 1
ATOM 1551 N N . LEU A 1 188 ? 9.339 -4.508 -23.080 1.00 94.38 188 LEU A N 1
ATOM 1552 C CA . LEU A 1 188 ? 10.097 -3.349 -22.603 1.00 94.38 188 LEU A CA 1
ATOM 1553 C C . LEU A 1 188 ? 11.613 -3.524 -22.771 1.00 94.38 188 LEU A C 1
ATOM 1555 O O . LEU A 1 188 ? 12.360 -2.671 -22.307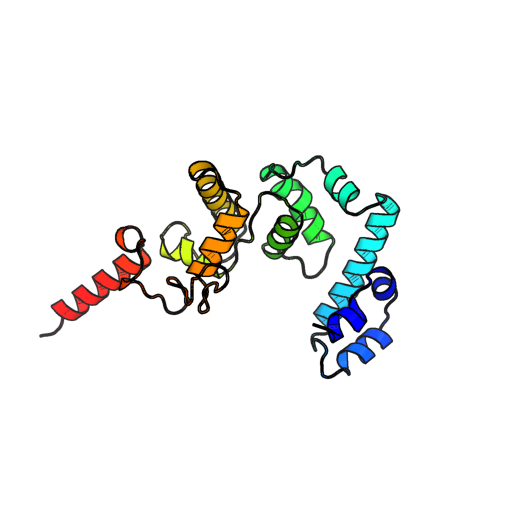 1.00 94.38 188 LEU A O 1
ATOM 1559 N N . GLY A 1 189 ? 12.080 -4.634 -23.358 1.00 93.06 189 GLY A N 1
ATOM 1560 C CA . GLY A 1 189 ? 13.500 -4.985 -23.425 1.00 93.06 189 GLY A CA 1
ATOM 1561 C C . GLY A 1 189 ? 14.373 -3.883 -24.024 1.00 93.06 189 GLY A C 1
ATOM 1562 O O . GLY A 1 189 ? 15.395 -3.543 -23.435 1.00 93.06 189 GLY A O 1
ATOM 1563 N N . GLU A 1 190 ? 13.935 -3.270 -25.125 1.00 91.38 190 GLU A N 1
ATOM 1564 C CA . GLU A 1 190 ? 14.665 -2.181 -25.793 1.00 91.38 190 GLU A CA 1
ATOM 1565 C C . GLU A 1 190 ? 14.827 -0.929 -24.914 1.00 91.38 190 GLU A C 1
ATOM 1567 O O . GLU A 1 190 ? 15.826 -0.224 -25.026 1.00 91.38 190 GLU A O 1
ATOM 1572 N N . TYR A 1 191 ? 13.898 -0.702 -23.981 1.00 94.25 191 TYR A N 1
ATOM 1573 C CA . TYR A 1 191 ? 13.893 0.433 -23.053 1.00 94.25 191 TYR A CA 1
ATOM 1574 C C . TYR A 1 191 ? 14.440 0.080 -21.657 1.00 94.25 191 TYR A C 1
ATOM 1576 O O . TYR A 1 191 ? 14.445 0.922 -20.761 1.00 94.25 191 TYR A O 1
ATOM 1584 N N . CYS A 1 192 ? 14.843 -1.172 -21.423 1.00 97.12 192 CYS A N 1
ATOM 1585 C CA . CYS A 1 192 ? 15.174 -1.681 -20.095 1.00 97.12 192 CYS A CA 1
ATOM 1586 C C . CYS A 1 192 ? 16.689 -1.704 -19.866 1.00 97.12 192 CYS A C 1
ATOM 1588 O O . CYS A 1 192 ? 17.377 -2.610 -20.342 1.00 97.12 192 CYS A O 1
ATOM 1590 N N . GLU A 1 193 ? 17.199 -0.779 -19.047 1.00 97.19 193 GLU A N 1
ATOM 1591 C CA . GLU A 1 193 ? 18.627 -0.719 -18.699 1.00 97.19 193 GLU A CA 1
ATOM 1592 C C . GLU A 1 193 ? 19.175 -2.041 -18.140 1.00 97.19 193 GLU A C 1
ATOM 1594 O O . GLU A 1 193 ? 20.301 -2.437 -18.437 1.00 97.19 193 GLU A O 1
ATOM 1599 N N . TYR A 1 194 ? 18.398 -2.749 -17.315 1.00 96.50 194 TYR A N 1
ATOM 1600 C CA . TYR A 1 194 ? 18.806 -4.040 -16.759 1.00 96.50 194 TYR A CA 1
ATOM 1601 C C . TYR A 1 194 ? 19.024 -5.096 -17.847 1.00 96.50 194 TYR A C 1
ATOM 1603 O O . TYR A 1 194 ? 19.966 -5.881 -17.759 1.00 96.50 194 TYR A O 1
ATOM 1611 N N . TYR A 1 195 ? 18.161 -5.126 -18.863 1.00 95.62 195 TYR A N 1
ATOM 1612 C CA . TYR A 1 195 ? 18.284 -6.099 -19.943 1.00 95.62 195 TYR A CA 1
ATOM 1613 C C . TYR A 1 195 ? 19.443 -5.760 -20.877 1.00 95.62 195 TYR A C 1
ATOM 1615 O O . TYR A 1 195 ? 20.216 -6.651 -21.215 1.00 95.62 195 TYR A O 1
ATOM 1623 N N . GLN A 1 196 ? 19.612 -4.479 -21.211 1.00 93.50 196 GLN A N 1
ATOM 1624 C CA . GLN A 1 196 ? 20.751 -4.001 -21.995 1.00 93.50 196 GLN A CA 1
ATOM 1625 C C . GLN A 1 196 ? 22.081 -4.399 -21.337 1.00 93.50 196 GLN A C 1
ATOM 1627 O O . GLN A 1 196 ? 22.934 -4.985 -21.994 1.00 93.50 196 GLN A O 1
ATOM 1632 N N . LYS A 1 197 ? 22.213 -4.214 -20.013 1.00 92.12 197 LYS A N 1
ATOM 1633 C CA . LYS A 1 197 ? 23.402 -4.646 -19.252 1.00 92.12 197 LYS A CA 1
ATOM 1634 C C . LYS A 1 197 ? 23.655 -6.154 -19.349 1.00 92.12 197 LYS A C 1
ATOM 1636 O O . LYS A 1 197 ? 24.795 -6.562 -19.530 1.00 92.12 197 LYS A O 1
ATOM 1641 N N . ILE A 1 198 ? 22.609 -6.984 -19.257 1.00 90.00 198 ILE A N 1
ATOM 1642 C CA . ILE A 1 198 ? 22.741 -8.445 -19.419 1.00 90.00 198 ILE A CA 1
ATOM 1643 C C . ILE A 1 198 ? 23.269 -8.801 -20.810 1.00 90.00 198 ILE A C 1
ATOM 1645 O O . ILE A 1 198 ? 24.100 -9.700 -20.921 1.00 90.00 198 ILE A O 1
ATOM 1649 N N . GLN A 1 199 ? 22.768 -8.142 -21.855 1.00 88.31 199 GLN A N 1
ATOM 1650 C CA . GLN A 1 199 ? 23.187 -8.421 -23.227 1.00 88.31 199 GLN A CA 1
ATOM 1651 C C . GLN A 1 199 ? 24.652 -8.037 -23.451 1.00 88.31 199 GLN A C 1
ATOM 1653 O O . GLN A 1 199 ? 25.415 -8.882 -23.908 1.00 88.31 199 GLN A O 1
ATOM 1658 N N . SER A 1 200 ? 25.083 -6.857 -22.994 1.00 84.75 200 SER A N 1
ATOM 1659 C CA . SER A 1 200 ? 26.492 -6.446 -23.081 1.00 84.75 200 SER A CA 1
ATOM 1660 C C . SER A 1 200 ? 27.434 -7.429 -22.377 1.00 84.75 200 SER A C 1
ATOM 1662 O O . SER A 1 200 ? 28.433 -7.845 -22.952 1.00 84.75 200 SER A O 1
ATOM 1664 N N . THR A 1 201 ? 27.087 -7.898 -21.172 1.00 85.19 201 THR A N 1
ATOM 1665 C CA . THR A 1 201 ? 27.903 -8.902 -20.466 1.00 85.19 201 THR A CA 1
ATOM 1666 C C . THR A 1 201 ? 27.948 -10.250 -21.197 1.00 85.19 201 THR A C 1
ATOM 1668 O O . THR A 1 201 ? 28.978 -10.921 -21.189 1.00 85.19 201 THR A O 1
ATOM 1671 N N . LYS A 1 202 ? 26.850 -10.678 -21.836 1.00 82.31 202 LYS A N 1
ATOM 1672 C CA . LYS A 1 202 ? 26.839 -11.909 -22.645 1.00 82.31 202 LYS A CA 1
ATOM 1673 C C . LYS A 1 202 ? 27.727 -11.778 -23.884 1.00 82.31 202 LYS A C 1
ATOM 1675 O O . LYS A 1 202 ? 28.448 -12.721 -24.197 1.00 82.31 202 LYS A O 1
ATOM 1680 N N . GLU A 1 203 ? 27.685 -10.634 -24.561 1.00 77.00 203 GLU A N 1
ATOM 1681 C CA . GLU A 1 203 ? 28.528 -10.341 -25.725 1.00 77.00 203 GLU A CA 1
ATOM 1682 C C . GLU A 1 203 ? 30.017 -10.317 -25.351 1.00 77.00 203 GLU A C 1
ATOM 1684 O O . GLU A 1 203 ? 30.824 -10.944 -26.032 1.00 77.00 203 GLU A O 1
ATOM 1689 N N . GLU A 1 204 ? 30.382 -9.687 -24.229 1.00 79.19 204 GLU A N 1
ATOM 1690 C CA . GLU A 1 204 ? 31.756 -9.687 -23.701 1.00 79.19 204 GLU A CA 1
ATOM 1691 C C . GLU A 1 204 ? 32.270 -11.106 -23.402 1.00 79.19 204 GLU A C 1
ATOM 1693 O O . GLU A 1 204 ? 33.402 -11.441 -23.746 1.00 79.19 204 GLU A O 1
ATOM 1698 N N . LEU A 1 205 ? 31.435 -11.970 -22.813 1.00 75.44 205 LEU A N 1
ATOM 1699 C CA . LEU A 1 205 ? 31.795 -13.363 -22.514 1.00 75.44 205 LEU A CA 1
ATOM 1700 C C . LEU A 1 205 ? 31.951 -14.228 -23.776 1.00 75.44 205 LEU A C 1
ATOM 1702 O O . LEU A 1 205 ? 32.830 -15.091 -23.814 1.00 75.44 205 LEU A O 1
ATOM 1706 N N . MET A 1 206 ? 31.121 -14.008 -24.804 1.00 71.88 206 MET A N 1
ATOM 1707 C CA . MET A 1 206 ? 31.236 -14.731 -26.078 1.00 71.88 206 MET A CA 1
ATOM 1708 C C . MET A 1 206 ? 32.431 -14.259 -26.914 1.00 71.88 206 MET A C 1
ATOM 1710 O O . MET A 1 206 ? 33.074 -15.085 -27.553 1.00 71.88 206 MET A O 1
ATOM 1714 N N . ASN A 1 207 ? 32.765 -12.967 -26.870 1.00 74.38 207 ASN A N 1
ATOM 1715 C CA . ASN A 1 207 ? 33.898 -12.394 -27.605 1.00 74.38 207 ASN A CA 1
ATOM 1716 C C . ASN A 1 207 ? 35.248 -12.552 -26.874 1.00 74.38 207 ASN A C 1
ATOM 1718 O O . ASN A 1 207 ? 36.294 -12.318 -27.473 1.00 74.38 207 ASN A O 1
ATOM 1722 N N . GLY A 1 208 ? 35.233 -12.916 -25.585 1.00 59.09 208 GLY A N 1
ATOM 1723 C CA . GLY A 1 208 ? 36.416 -13.124 -24.742 1.00 59.09 208 GLY A CA 1
ATOM 1724 C C . GLY A 1 208 ? 36.823 -14.588 -24.523 1.00 59.09 208 GLY A C 1
ATOM 1725 O O . GLY A 1 208 ? 37.721 -14.841 -23.720 1.00 59.09 208 GLY A O 1
ATOM 1726 N N . SER A 1 209 ? 36.173 -15.550 -25.187 1.00 46.19 209 SER A N 1
ATOM 1727 C CA . SER A 1 209 ? 36.585 -16.963 -25.170 1.00 46.19 209 SER A CA 1
ATOM 1728 C C . SER A 1 209 ? 37.528 -17.246 -26.356 1.00 46.19 209 SER A C 1
ATOM 1730 O O . SER A 1 209 ? 37.183 -16.844 -27.466 1.00 46.19 209 SER A O 1
ATOM 1732 N N . PRO A 1 210 ? 38.708 -17.865 -26.133 1.00 50.56 210 PRO A N 1
ATOM 1733 C CA . PRO A 1 210 ? 39.738 -18.068 -27.160 1.00 50.56 210 PRO A CA 1
ATOM 1734 C C . PRO A 1 210 ? 39.315 -19.007 -28.293 1.00 50.56 210 PRO A C 1
ATOM 1736 O O . PRO A 1 210 ? 38.510 -19.933 -28.034 1.00 50.56 210 PRO A O 1
#

Foldseek 3Di:
DVLCCVLLVDLVNLLPDDPVSLVVQCPDPPHDVDSQVSVLSNQVSVLLVVCCVVQVHVVSVVVVLVADLARPVSCLPPVQVVCCVRGPPCDPQNSQVVSVVVRRLWARLDLQLLLQCVQLVNDVHSDPDPVSRVSSRVVLVVVCVVVVHRSVVSRLQSCLQADQCRDVVVPSRGHANYPPHVLVPDPCNVSGNNNVVVVVVVVCVVVPDD

Organism: Pyrococcus yayanosii (strain CH1 / JCM 16557) (NCBI:txid529709)

Radius of gyration: 21.41 Å; chains: 1; bounding box: 59×42×56 Å

Secondary structure (DSSP, 8-state):
-HHHHHHHS-HHHHHT--HHHHHHHHH-TTS---HHHHHHHHHHHHHHHHHHHHHSSHHHHHHTT---TT-HHHIIIIIHHHHHHHSTT--TTHHHHHHHHTT-S-----HHHHHHHHHTTSSS-SS--HHHHHHHHHHHHHHHHHHT--HHHHHHHHHHHHSTT-BGGGTB-S-SSSSS--GGG-TTGGG-HHHHHHHHHHHHHHHT--

InterPro domains:
  IPR003651 Endonuclease III-like, iron-sulphur cluster loop motif [SM00525] (176-195)
  IPR005019 Methyladenine glycosylase [PF03352] (10-67)
  IPR011257 DNA glycosylase [SSF48150] (10-108)
  IPR011257 DNA glycosylase [SSF48150] (72-197)
  IPR052891 DNA-3-methyladenine glycosylase [PTHR30037] (11-103)

Sequence (210 aa):
MPTILKYLGDFRTVARYGEDDVRRMLSDRNMIRHRRKIEACIHNAREFERIIQKYGSFANYLDSFGVSFDDYEGVKKKIRPALIKRFKGIGKVTVYHYLTDLGFEVMKPDRTILRLFYRLGWLKSPEPTDENIDKTIRICREIAEKLNMWIRVVDIMLVAFCQENGNRDLGIERGICTKTPKCDQCRLGEYCEYYQKIQSTKEELMNGSP